Protein AF-A0A212F6B8-F1 (afdb_monomer_lite)

Foldseek 3Di:
DPPPPVPVVVVVVPPPPPPPCLDQDQCDLLLVQLLLCLQANQDAPFFDDPQFGASLRAGPVLCVQLVQQADPPDDSPDPVGVRRQCNDLVSVVSSLRSQCVRQQDDQCPPSHRDSLQSSLCSQQNRVGSVDDDDPSSVVSSVVSSVVVVVVVVVVPPPPPPVVNVVVVVVVVVPDPPDPPDPVNVVVVVVVVPPDDDDDDDDDDDDDPPPNYD

Secondary structure (DSSP, 8-state):
--SSGGGTTTTTT---------------HHHHHHHHHHHHTT-TT---BTTEETTTTEEHHHHHHTT----TT--TTSTTHHHHHHHSHHHHHHHHHHHHHHH---SSSSS---HHHHHHHHHH-GGGTTSPPPHHHHHHHHHHHHHHHHHHHHTTS-PPPHHHHHHHHHHHTT-TT----HHHHHHHHHTT--S---------S--GGGS--

Sequence (213 aa):
MASAVFKISAIFMLIGICVADIGLQPVTDACLGCICEAVSGCKQGLQCDGDSCGLFRITWAYWADAGKPTLPGYSPDSPDAYPKCTNDPHCAALAVQGYMRRFGQDCNNDGVINCYDYMAIHKKGGYGCGGELPFQYVNVFNQCVAAVALKQQQGKVEKPSEKAVTAISNSIDVVPGVGINSLVLASILWQSGSDGATSYLCSLSKDPRYFFP

pLDDT: mean 77.19, std 23.33, range [31.33, 98.5]

Radius of gyration: 27.28 Å; chains: 1; bounding box: 77×68×68 Å

Structure (mmCIF, N/CA/C/O backbone):
data_AF-A0A212F6B8-F1
#
_entry.id   AF-A0A212F6B8-F1
#
loop_
_atom_site.group_PDB
_atom_site.id
_atom_site.type_symbol
_atom_site.label_atom_id
_atom_site.label_alt_id
_atom_site.label_comp_id
_atom_site.label_asym_id
_atom_site.label_entity_id
_atom_site.label_seq_id
_atom_site.pdbx_PDB_ins_code
_atom_site.Cartn_x
_atom_site.Cartn_y
_atom_site.Cartn_z
_atom_site.occupancy
_atom_site.B_iso_or_equiv
_atom_site.auth_seq_id
_atom_site.auth_comp_id
_atom_site.auth_asym_id
_atom_site.auth_atom_id
_atom_site.pdbx_PDB_model_num
ATOM 1 N N . MET A 1 1 ? -3.274 -50.627 48.017 1.00 54.78 1 MET A N 1
ATOM 2 C CA . MET A 1 1 ? -3.028 -49.185 47.795 1.00 54.78 1 MET A CA 1
ATOM 3 C C . MET A 1 1 ? -2.823 -48.947 46.298 1.00 54.78 1 MET A C 1
ATOM 5 O O . MET A 1 1 ? -1.693 -48.876 45.852 1.00 54.78 1 MET A O 1
ATOM 9 N N . ALA A 1 2 ? -3.896 -48.953 45.496 1.00 53.56 2 ALA A N 1
ATOM 10 C CA . ALA A 1 2 ? -3.799 -48.877 44.025 1.00 53.56 2 ALA A CA 1
ATOM 11 C C . ALA A 1 2 ? -4.999 -48.159 43.367 1.00 53.56 2 ALA A C 1
ATOM 13 O O . ALA A 1 2 ? -5.272 -48.357 42.190 1.00 53.56 2 ALA A O 1
ATOM 14 N N . SER A 1 3 ? -5.734 -47.324 44.113 1.00 52.03 3 SER A N 1
ATOM 15 C CA . SER A 1 3 ? -6.946 -46.650 43.600 1.00 52.03 3 SER A CA 1
ATOM 16 C C . SER A 1 3 ? -6.843 -45.125 43.539 1.00 52.03 3 SER A C 1
ATOM 18 O O . SER A 1 3 ? -7.789 -44.474 43.108 1.00 52.03 3 SER A O 1
ATOM 20 N N . ALA A 1 4 ? -5.710 -44.540 43.938 1.00 51.81 4 ALA A N 1
ATOM 21 C CA . ALA A 1 4 ? -5.536 -43.084 43.959 1.00 51.81 4 ALA A CA 1
ATOM 22 C C . ALA A 1 4 ? -4.892 -42.514 42.680 1.00 51.81 4 ALA A C 1
ATOM 24 O O . ALA A 1 4 ? -5.019 -41.323 42.414 1.00 51.81 4 ALA A O 1
ATOM 25 N N . VAL A 1 5 ? -4.242 -43.348 41.859 1.00 51.00 5 VAL A N 1
ATOM 26 C CA . VAL A 1 5 ? -3.466 -42.878 40.692 1.00 51.00 5 VAL A CA 1
ATOM 27 C C . VAL A 1 5 ? -4.364 -42.564 39.484 1.00 51.00 5 VAL A C 1
ATOM 29 O O . VAL A 1 5 ? -4.038 -41.710 38.667 1.00 51.00 5 VAL A O 1
ATOM 32 N N . PHE A 1 6 ? -5.555 -43.168 39.408 1.00 46.28 6 PHE A N 1
ATOM 33 C CA . PHE A 1 6 ? -6.472 -42.994 38.274 1.00 46.28 6 PHE A CA 1
ATOM 34 C C . PHE A 1 6 ? -7.339 -41.725 38.322 1.00 46.28 6 PHE A C 1
ATOM 36 O O . PHE A 1 6 ? -7.969 -41.394 37.322 1.00 46.28 6 PHE A O 1
ATOM 43 N N . LYS A 1 7 ? -7.376 -40.978 39.436 1.00 49.94 7 LYS A N 1
ATOM 44 C CA . LYS A 1 7 ? -8.195 -39.749 39.523 1.00 49.94 7 LYS A CA 1
ATOM 45 C C . LYS A 1 7 ? -7.483 -38.481 39.050 1.00 49.94 7 LYS A C 1
ATOM 47 O O . LYS A 1 7 ? -8.150 -37.518 38.691 1.00 49.94 7 LYS A O 1
ATOM 52 N N . ILE A 1 8 ? -6.151 -38.486 38.997 1.00 50.94 8 ILE A N 1
ATOM 53 C CA . ILE A 1 8 ? -5.366 -37.320 38.556 1.00 50.94 8 ILE A CA 1
ATOM 54 C C . ILE A 1 8 ? -5.352 -37.220 37.016 1.00 50.94 8 ILE A C 1
ATOM 56 O O . ILE A 1 8 ? -5.290 -36.126 36.463 1.00 50.94 8 ILE A O 1
ATOM 60 N N . SER A 1 9 ? -5.532 -38.347 36.314 1.00 52.06 9 SER A N 1
ATOM 61 C CA . SER A 1 9 ? -5.544 -38.412 34.843 1.00 52.06 9 SER A CA 1
ATOM 62 C C . SER A 1 9 ? -6.765 -37.750 34.189 1.00 52.06 9 SER A C 1
ATOM 64 O O . SER A 1 9 ? -6.681 -37.366 33.028 1.00 52.06 9 SER A O 1
ATOM 66 N N . ALA A 1 10 ? -7.889 -37.607 34.899 1.00 51.09 10 ALA A N 1
ATOM 67 C CA . ALA A 1 10 ? -9.110 -37.016 34.337 1.00 51.09 10 ALA A CA 1
ATOM 68 C C . ALA A 1 10 ? -9.163 -35.485 34.492 1.00 51.09 10 ALA A C 1
ATOM 70 O O . ALA A 1 10 ? -9.857 -34.809 33.739 1.00 51.09 10 ALA A O 1
ATOM 71 N N . ILE A 1 11 ? -8.409 -34.925 35.443 1.00 53.38 11 ILE A N 1
ATOM 72 C CA . ILE A 1 11 ? -8.401 -33.482 35.731 1.00 53.38 11 ILE A CA 1
ATOM 73 C C . ILE A 1 11 ? -7.514 -32.725 34.729 1.00 53.38 11 ILE A C 1
ATOM 75 O O . ILE A 1 11 ? -7.822 -31.594 34.367 1.00 53.38 11 ILE A O 1
ATOM 79 N N . PHE A 1 12 ? -6.479 -33.375 34.187 1.00 52.06 12 PHE A N 1
ATOM 80 C CA . PHE A 1 12 ? -5.625 -32.800 33.139 1.00 52.06 12 PHE A CA 1
ATOM 81 C C . PHE A 1 12 ? -6.289 -32.721 31.748 1.00 52.06 12 PHE A C 1
ATOM 83 O O . PHE A 1 12 ? -5.767 -32.037 30.874 1.00 52.06 12 PHE A O 1
ATOM 90 N N . MET A 1 13 ? -7.444 -33.367 31.537 1.00 54.25 13 MET A N 1
ATOM 91 C CA . MET A 1 13 ? -8.201 -33.316 30.271 1.00 54.25 13 MET A CA 1
ATOM 92 C C . MET A 1 13 ? -9.265 -32.203 30.210 1.00 54.25 13 MET A C 1
ATOM 94 O O . MET A 1 13 ? -9.900 -32.041 29.173 1.00 54.25 13 MET A O 1
ATOM 98 N N . LEU A 1 14 ? -9.470 -31.430 31.284 1.00 51.75 14 LEU A N 1
ATOM 99 C CA . LEU A 1 14 ? -10.491 -30.369 31.346 1.00 51.75 14 LEU A CA 1
ATOM 100 C C . LEU A 1 14 ? -9.940 -28.948 31.180 1.00 51.75 14 LEU A C 1
ATOM 102 O O . LEU A 1 14 ? -10.690 -27.982 31.302 1.00 51.75 14 LEU A O 1
ATOM 106 N N . ILE A 1 15 ? -8.659 -28.795 30.846 1.00 59.66 15 ILE A N 1
ATOM 107 C CA . ILE A 1 15 ? -8.136 -27.512 30.370 1.00 59.66 15 ILE A CA 1
ATOM 108 C C . ILE A 1 15 ? -8.358 -27.484 28.857 1.00 59.66 15 ILE A C 1
ATOM 110 O O . ILE A 1 15 ? -7.449 -27.702 28.060 1.00 59.66 15 ILE A O 1
ATOM 114 N N . GLY A 1 16 ? -9.618 -27.281 28.467 1.00 59.50 16 GLY A N 1
ATOM 115 C CA . GLY A 1 16 ? -9.969 -26.868 27.117 1.00 59.50 16 GLY A CA 1
ATOM 116 C C . GLY A 1 16 ? -9.359 -25.495 26.881 1.00 59.50 16 GLY A C 1
ATOM 117 O O . GLY A 1 16 ? -9.928 -24.484 27.282 1.00 59.50 16 GLY A O 1
ATOM 118 N N . ILE A 1 17 ? -8.166 -25.474 26.294 1.00 60.25 17 ILE A N 1
ATOM 119 C CA . ILE A 1 17 ? -7.533 -24.250 25.821 1.00 60.25 17 ILE A CA 1
ATOM 120 C C . ILE A 1 17 ? -8.448 -23.712 24.721 1.00 60.25 17 ILE A C 1
ATOM 122 O O . ILE A 1 17 ? -8.522 -24.274 23.629 1.00 60.25 17 ILE A O 1
ATOM 126 N N . CYS A 1 18 ? -9.175 -22.638 25.019 1.00 53.03 18 CYS A N 1
ATOM 127 C CA . CYS A 1 18 ? -9.686 -21.743 23.999 1.00 53.03 18 CYS A CA 1
ATOM 128 C C . CYS A 1 18 ? -8.461 -21.144 23.309 1.00 53.03 18 CYS A C 1
ATOM 130 O O . CYS A 1 18 ? -7.884 -20.160 23.766 1.00 53.03 18 CYS A O 1
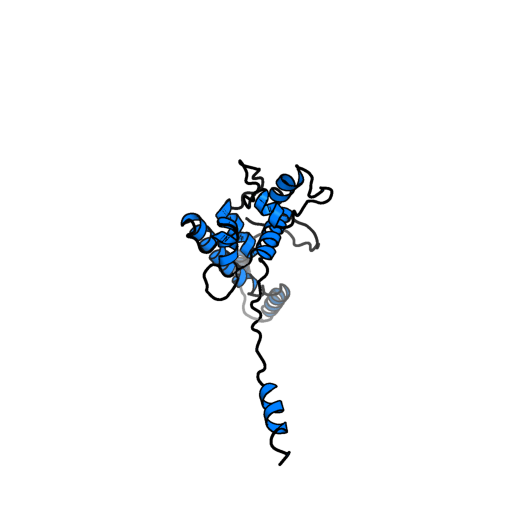ATOM 132 N N . VAL A 1 19 ? -8.012 -21.789 22.234 1.00 57.94 19 VAL A N 1
ATOM 133 C CA . VAL A 1 19 ? -7.128 -21.135 21.280 1.00 57.94 19 VAL A CA 1
ATOM 134 C C . VAL A 1 19 ? -7.976 -20.007 20.706 1.00 57.94 19 VAL A C 1
ATOM 136 O O . VAL A 1 19 ? -8.852 -20.245 19.881 1.00 57.94 19 VAL A O 1
ATOM 139 N N . ALA A 1 20 ? -7.807 -18.794 21.233 1.00 55.50 20 ALA A N 1
ATOM 140 C CA . ALA A 1 20 ? -8.212 -17.616 20.498 1.00 55.50 20 ALA A CA 1
ATOM 141 C C . ALA A 1 20 ? -7.386 -17.667 19.217 1.00 55.50 20 ALA A C 1
ATOM 143 O O . ALA A 1 20 ? -6.157 -17.594 19.277 1.00 55.50 20 ALA A O 1
ATOM 144 N N . ASP A 1 21 ? -8.044 -17.899 18.083 1.00 52.06 21 ASP A N 1
ATOM 145 C CA . ASP A 1 21 ? -7.439 -17.656 16.786 1.00 52.06 21 ASP A CA 1
ATOM 146 C C . ASP A 1 21 ? -6.870 -16.235 16.841 1.00 52.06 21 ASP A C 1
ATOM 148 O O . ASP A 1 21 ? -7.622 -15.257 16.844 1.00 52.06 21 ASP A O 1
ATOM 152 N N . ILE A 1 22 ? -5.542 -16.106 16.918 1.00 54.16 22 ILE A N 1
ATOM 153 C CA . ILE A 1 22 ? -4.852 -14.854 16.603 1.00 54.16 22 ILE A CA 1
ATOM 154 C C . ILE A 1 22 ? -4.969 -14.743 15.082 1.00 54.16 22 ILE A C 1
ATOM 156 O O . ILE A 1 22 ? -4.069 -15.095 14.321 1.00 54.16 22 ILE A O 1
ATOM 160 N N . GLY A 1 23 ? -6.186 -14.439 14.639 1.00 55.44 23 GLY A N 1
ATOM 161 C CA . GLY A 1 23 ? -6.603 -14.541 13.259 1.00 55.44 23 GLY A CA 1
ATOM 162 C C . GLY A 1 23 ? -6.053 -13.353 12.504 1.00 55.44 23 GLY A C 1
ATOM 163 O O . GLY A 1 23 ? -6.550 -12.240 12.659 1.00 55.44 23 GLY A O 1
ATOM 164 N N . LEU A 1 24 ? -5.045 -13.596 11.671 1.00 64.25 24 LEU A N 1
ATOM 165 C CA . LEU A 1 24 ? -4.645 -12.663 10.629 1.00 64.25 24 LEU A CA 1
ATOM 166 C C . LEU A 1 24 ? -5.890 -12.320 9.795 1.00 64.25 24 LEU A C 1
ATOM 168 O O . LEU A 1 24 ? -6.378 -13.156 9.030 1.00 64.25 24 LEU A O 1
ATOM 172 N N . GLN A 1 25 ? -6.439 -11.115 9.959 1.00 77.38 25 GLN A N 1
ATOM 173 C CA . GLN A 1 25 ? -7.622 -10.715 9.202 1.00 77.38 25 GLN A CA 1
ATOM 174 C C . GLN A 1 25 ? -7.224 -10.460 7.748 1.00 77.38 25 GLN A C 1
ATOM 176 O O . GLN A 1 25 ? -6.267 -9.728 7.510 1.00 77.38 25 GLN A O 1
ATOM 181 N N . PRO A 1 26 ? -7.915 -11.011 6.741 1.00 84.94 26 PRO A N 1
ATOM 182 C CA . PRO A 1 26 ? -7.564 -10.734 5.354 1.00 84.94 26 PRO A CA 1
ATOM 183 C C . PRO A 1 26 ? -7.626 -9.225 5.072 1.00 84.94 26 PRO A C 1
ATOM 185 O O . PRO A 1 26 ? -8.515 -8.525 5.560 1.00 84.94 26 PRO A O 1
ATOM 188 N N . VAL A 1 27 ? -6.688 -8.720 4.266 1.00 92.81 27 VAL A N 1
ATOM 189 C CA . VAL A 1 27 ? -6.694 -7.310 3.856 1.00 92.81 27 VAL A CA 1
ATOM 190 C C . VAL A 1 27 ? -7.933 -7.062 2.995 1.00 92.81 27 VAL A C 1
ATOM 192 O O . VAL A 1 27 ? -8.050 -7.604 1.896 1.00 92.81 27 VAL A O 1
ATOM 195 N N . THR A 1 28 ? -8.869 -6.265 3.502 1.00 94.50 28 THR A N 1
ATOM 196 C CA . THR A 1 28 ? -10.127 -5.963 2.808 1.00 94.50 28 THR A CA 1
ATOM 197 C C . THR A 1 28 ? -9.919 -4.939 1.691 1.00 94.50 28 THR A C 1
ATOM 199 O O . THR A 1 28 ? -8.984 -4.139 1.742 1.00 94.50 28 THR A O 1
ATOM 202 N N . ASP A 1 29 ? -10.832 -4.893 0.718 1.00 93.06 29 ASP A N 1
ATOM 203 C CA . ASP A 1 29 ? -10.811 -3.870 -0.342 1.00 93.06 29 ASP A CA 1
ATOM 204 C C . ASP A 1 29 ? -10.911 -2.451 0.231 1.00 93.06 29 ASP A C 1
ATOM 206 O O . ASP A 1 29 ? -10.248 -1.536 -0.243 1.00 93.06 29 ASP A O 1
ATOM 210 N N . ALA A 1 30 ? -11.679 -2.280 1.311 1.00 94.94 30 ALA A N 1
ATOM 211 C CA . ALA A 1 30 ? -11.742 -1.037 2.077 1.00 94.94 30 ALA A CA 1
ATOM 212 C C . ALA A 1 30 ? -10.379 -0.644 2.669 1.00 94.94 30 ALA A C 1
ATOM 214 O O . ALA A 1 30 ? -10.000 0.525 2.644 1.00 94.94 30 ALA A O 1
ATOM 215 N N . CYS A 1 31 ? -9.641 -1.621 3.197 1.00 97.31 31 CYS A N 1
ATOM 216 C CA . CYS A 1 31 ? -8.330 -1.390 3.782 1.00 97.31 31 CYS A CA 1
ATOM 217 C C . CYS A 1 31 ? -7.294 -1.020 2.721 1.00 97.31 31 CYS A C 1
ATOM 219 O O . CYS A 1 31 ? -6.598 -0.013 2.856 1.00 97.31 31 CYS A O 1
ATOM 221 N N . LEU A 1 32 ? -7.244 -1.799 1.634 1.00 97.25 32 LEU A N 1
ATOM 222 C CA . LEU A 1 32 ? -6.456 -1.460 0.452 1.00 97.25 32 LEU A CA 1
ATOM 223 C C . LEU A 1 32 ? -6.803 -0.035 0.006 1.00 97.25 32 LEU A C 1
ATOM 225 O O . LEU A 1 32 ? -5.886 0.755 -0.215 1.00 97.25 32 LEU A O 1
ATOM 229 N N . GLY A 1 33 ? -8.111 0.275 -0.021 1.00 96.44 33 GLY A N 1
ATOM 230 C CA . GLY A 1 33 ? -8.758 1.590 -0.141 1.00 96.44 33 GLY A CA 1
ATOM 231 C C . GLY A 1 33 ? -7.928 2.722 0.443 1.00 96.44 33 GLY A C 1
ATOM 232 O O . GLY A 1 33 ? -7.348 3.581 -0.223 1.00 96.44 33 GLY A O 1
ATOM 233 N N . CYS A 1 34 ? -7.847 2.672 1.758 1.00 98.25 34 CYS A N 1
ATOM 234 C CA . CYS A 1 34 ? -7.248 3.735 2.533 1.00 98.25 34 CYS A CA 1
ATOM 235 C C . CYS A 1 34 ? -5.722 3.731 2.492 1.00 98.25 34 CYS A C 1
ATOM 237 O O . CYS A 1 34 ? -5.119 4.801 2.576 1.00 98.25 34 CYS A O 1
ATOM 239 N N . ILE A 1 35 ? -5.085 2.570 2.295 1.00 98.19 35 ILE A N 1
ATOM 240 C CA . ILE A 1 35 ? -3.636 2.508 2.069 1.00 98.19 35 ILE A CA 1
ATOM 241 C C . ILE A 1 35 ? -3.278 3.257 0.779 1.00 98.19 35 ILE A C 1
ATOM 243 O O . ILE A 1 35 ? -2.369 4.082 0.795 1.00 98.19 35 ILE A O 1
ATOM 247 N N . CYS A 1 36 ? -4.000 3.024 -0.319 1.00 97.62 36 CYS A N 1
ATOM 248 C CA . CYS A 1 36 ? -3.727 3.697 -1.590 1.00 97.62 36 CYS A CA 1
ATOM 249 C C . CYS A 1 36 ? -3.889 5.218 -1.493 1.00 97.62 36 CYS A C 1
ATOM 251 O O . CYS A 1 36 ? -3.021 5.970 -1.945 1.00 97.62 36 CYS A O 1
ATOM 253 N N . GLU A 1 37 ? -4.978 5.673 -0.863 1.00 97.50 37 GLU A N 1
ATOM 254 C CA . GLU A 1 37 ? -5.237 7.099 -0.647 1.00 97.50 37 GLU A CA 1
ATOM 255 C C . GLU A 1 37 ? -4.106 7.761 0.138 1.00 97.50 37 GLU A C 1
ATOM 257 O O . GLU A 1 37 ? -3.562 8.784 -0.274 1.00 97.50 37 GLU A O 1
ATOM 262 N N . ALA A 1 38 ? -3.678 7.136 1.234 1.00 97.75 38 ALA A N 1
ATOM 263 C CA . ALA A 1 38 ? -2.607 7.663 2.066 1.00 97.75 38 ALA A CA 1
ATOM 264 C C . ALA A 1 38 ? -1.238 7.671 1.361 1.00 97.75 38 ALA A C 1
ATOM 266 O O . ALA A 1 38 ? -0.387 8.509 1.666 1.00 97.75 38 ALA A O 1
ATOM 267 N N . VAL A 1 39 ? -0.999 6.741 0.432 1.00 96.12 39 VAL A N 1
ATOM 268 C CA . VAL A 1 39 ? 0.280 6.602 -0.277 1.00 96.12 39 VAL A CA 1
ATOM 269 C C . VAL A 1 39 ? 0.393 7.542 -1.480 1.00 96.12 39 VAL A C 1
ATOM 271 O O . VAL A 1 39 ? 1.447 8.152 -1.669 1.00 96.12 39 VAL A O 1
ATOM 274 N N . SER A 1 40 ? -0.652 7.646 -2.303 1.00 94.94 40 SER A N 1
ATOM 275 C CA . SER A 1 40 ? -0.594 8.350 -3.593 1.00 94.94 40 SER A CA 1
ATOM 276 C C . SER A 1 40 ? -1.834 9.189 -3.931 1.00 94.94 40 SER A C 1
ATOM 278 O O . SER A 1 40 ? -1.878 9.805 -5.001 1.00 94.94 40 SER A O 1
ATOM 280 N N . GLY A 1 41 ? -2.834 9.234 -3.043 1.00 95.06 41 GLY A N 1
ATOM 281 C CA . GLY A 1 41 ? -4.170 9.765 -3.350 1.00 95.06 41 GLY A CA 1
ATOM 282 C C . GLY A 1 41 ? -4.909 8.917 -4.386 1.00 95.06 41 GLY A C 1
ATOM 283 O O . GLY A 1 41 ? -5.605 9.462 -5.234 1.00 95.06 41 GLY A O 1
ATOM 284 N N . CYS A 1 42 ? -4.579 7.625 -4.420 1.00 93.56 42 CYS A N 1
ATOM 285 C CA . CYS A 1 42 ? -5.046 6.608 -5.352 1.00 93.56 42 CYS A CA 1
ATOM 286 C C . CYS A 1 42 ? -5.166 6.959 -6.838 1.00 93.56 42 CYS A C 1
ATOM 288 O O . CYS A 1 42 ? -5.962 6.389 -7.584 1.00 93.56 42 CYS A O 1
ATOM 290 N N . LYS A 1 43 ? -4.290 7.841 -7.320 1.00 88.88 43 LYS A N 1
ATOM 291 C CA . LYS A 1 43 ? -4.294 8.258 -8.722 1.00 88.88 43 LYS A CA 1
ATOM 292 C C . LYS A 1 43 ? -3.903 7.096 -9.630 1.00 88.88 43 LYS A C 1
ATOM 294 O O . LYS A 1 43 ? -2.769 6.613 -9.606 1.00 88.88 43 LYS A O 1
ATOM 299 N N . GLN A 1 44 ? -4.835 6.674 -10.477 1.00 86.56 44 GLN A N 1
ATOM 300 C CA . GLN A 1 44 ? -4.564 5.679 -11.508 1.00 86.56 44 GLN A CA 1
ATOM 301 C C . GLN A 1 44 ? -3.577 6.218 -12.556 1.00 86.56 44 GLN A C 1
ATOM 303 O O . GLN A 1 44 ? -3.472 7.422 -12.793 1.00 86.56 44 GLN A O 1
ATOM 308 N N . GLY A 1 45 ? -2.836 5.312 -13.196 1.00 85.69 45 GLY A N 1
ATOM 309 C CA . GLY A 1 45 ? -1.871 5.656 -14.245 1.00 85.69 45 GLY A CA 1
ATOM 310 C C . GLY A 1 45 ? -0.512 6.155 -13.743 1.00 85.69 45 GLY A C 1
ATOM 311 O O . GLY A 1 45 ? 0.370 6.404 -14.570 1.00 85.69 45 GLY A O 1
ATOM 312 N N . LEU A 1 46 ? -0.309 6.250 -12.422 1.00 88.19 46 LEU A N 1
ATOM 313 C CA . LEU A 1 46 ? 1.010 6.483 -11.838 1.00 88.19 46 LEU A CA 1
ATOM 314 C C . LEU A 1 46 ? 1.986 5.394 -12.288 1.00 88.19 46 LEU A C 1
ATOM 316 O O . LEU A 1 46 ? 1.719 4.204 -12.144 1.00 88.19 46 LEU A O 1
ATOM 320 N N . GLN A 1 47 ? 3.107 5.834 -12.850 1.00 92.81 47 GLN A N 1
ATOM 321 C CA . GLN A 1 47 ? 4.199 4.969 -13.280 1.00 92.81 47 GLN A CA 1
ATOM 322 C C . GLN A 1 47 ? 5.244 4.837 -12.165 1.00 92.81 47 GLN A C 1
ATOM 324 O O . GLN A 1 47 ? 5.072 5.342 -11.053 1.00 92.81 47 GLN A O 1
ATOM 329 N N . CYS A 1 48 ? 6.344 4.160 -12.478 1.00 94.00 48 CYS A N 1
ATOM 330 C CA . CYS A 1 48 ? 7.509 4.102 -11.611 1.00 94.00 48 CYS A CA 1
ATOM 331 C C . CYS A 1 48 ? 8.178 5.470 -11.466 1.00 94.00 48 CYS A C 1
ATOM 333 O O . CYS A 1 48 ? 8.403 6.175 -12.448 1.00 94.00 48 CYS A O 1
ATOM 335 N N . ASP A 1 49 ? 8.514 5.806 -10.229 1.00 93.88 49 ASP A N 1
ATOM 336 C CA . ASP A 1 49 ? 9.225 7.011 -9.831 1.00 93.88 49 ASP A CA 1
ATOM 337 C C . ASP A 1 49 ? 10.363 6.589 -8.895 1.00 93.88 49 ASP A C 1
ATOM 339 O O . ASP A 1 49 ? 10.139 6.185 -7.748 1.00 93.88 49 ASP A O 1
ATOM 343 N N . GLY A 1 50 ? 11.583 6.584 -9.437 1.00 92.38 50 GLY A N 1
ATOM 344 C CA . GLY A 1 50 ? 12.729 5.930 -8.810 1.00 92.38 50 GLY A CA 1
ATOM 345 C C . GLY A 1 50 ? 12.480 4.431 -8.620 1.00 92.38 50 GLY A C 1
ATOM 346 O O . GLY A 1 50 ? 12.100 3.731 -9.557 1.00 92.38 50 GLY A O 1
ATOM 347 N N . ASP A 1 51 ? 12.664 3.950 -7.391 1.00 93.50 51 ASP A N 1
ATOM 348 C CA . ASP A 1 51 ? 12.560 2.525 -7.054 1.00 93.50 51 ASP A CA 1
ATOM 349 C C . ASP A 1 51 ? 11.135 2.062 -6.717 1.00 93.50 51 ASP A C 1
ATOM 351 O O . ASP A 1 51 ? 10.930 0.884 -6.425 1.00 93.50 51 ASP A O 1
ATOM 355 N N . SER A 1 52 ? 10.150 2.967 -6.716 1.00 96.00 52 SER A N 1
ATOM 356 C CA . SER A 1 52 ? 8.762 2.686 -6.321 1.00 96.00 52 SER A CA 1
ATOM 357 C C . SER A 1 52 ? 7.799 2.858 -7.493 1.00 96.00 52 SER A C 1
ATOM 359 O O . SER A 1 52 ? 7.866 3.854 -8.210 1.00 96.00 52 SER A O 1
ATOM 361 N N . CYS A 1 53 ? 6.861 1.929 -7.661 1.00 96.25 53 CYS A N 1
ATOM 362 C CA . CYS A 1 53 ? 5.939 1.894 -8.794 1.00 96.25 53 CYS A CA 1
ATOM 363 C C . CYS A 1 53 ? 4.464 1.869 -8.380 1.00 96.25 53 CYS A C 1
ATOM 365 O O . CYS A 1 53 ? 4.091 1.324 -7.335 1.00 96.25 53 CYS A O 1
ATOM 367 N N . GLY A 1 54 ? 3.631 2.443 -9.248 1.00 95.69 54 GLY A N 1
ATOM 368 C CA . GLY A 1 54 ? 2.180 2.365 -9.177 1.00 95.69 54 GLY A CA 1
ATOM 369 C C . GLY A 1 54 ? 1.526 3.134 -8.033 1.00 95.69 54 GLY A C 1
ATOM 370 O O . GLY A 1 54 ? 2.158 3.858 -7.258 1.00 95.69 54 GLY A O 1
ATOM 371 N N . LEU A 1 55 ? 0.214 2.935 -7.920 1.00 96.12 55 LEU A N 1
ATOM 372 C CA . LEU A 1 55 ? -0.657 3.603 -6.946 1.00 96.12 55 LEU A CA 1
ATOM 373 C C . LEU A 1 55 ? -0.354 3.233 -5.485 1.00 96.12 55 LEU A C 1
ATOM 375 O O . LEU A 1 55 ? -0.580 4.037 -4.584 1.00 96.12 55 LEU A O 1
ATOM 379 N N . PHE A 1 56 ? 0.236 2.061 -5.246 1.00 97.38 56 PHE A N 1
ATOM 380 C CA . PHE A 1 56 ? 0.697 1.645 -3.919 1.00 97.38 56 PHE A CA 1
ATOM 381 C C . PHE A 1 56 ? 2.178 1.971 -3.665 1.00 97.38 56 PHE A C 1
ATOM 383 O O . PHE A 1 56 ? 2.696 1.590 -2.625 1.00 97.38 56 PHE A O 1
ATOM 390 N N . ARG A 1 57 ? 2.886 2.652 -4.585 1.00 97.12 57 ARG A N 1
ATOM 391 C CA . ARG A 1 57 ? 4.323 2.994 -4.453 1.00 97.12 57 ARG A CA 1
ATOM 392 C C . ARG A 1 57 ? 5.159 1.800 -3.955 1.00 97.12 57 ARG A C 1
ATOM 394 O O . ARG A 1 57 ? 5.963 1.919 -3.035 1.00 97.12 57 ARG A O 1
ATOM 401 N N . ILE A 1 58 ? 4.936 0.639 -4.564 1.00 98.06 58 ILE A N 1
ATOM 402 C CA . ILE A 1 58 ? 5.570 -0.633 -4.199 1.00 98.06 58 ILE A CA 1
ATOM 403 C C . ILE A 1 58 ? 6.988 -0.644 -4.755 1.00 98.06 58 ILE A C 1
ATOM 405 O O . ILE A 1 58 ? 7.159 -0.265 -5.906 1.00 98.06 58 ILE A O 1
ATOM 409 N N . THR A 1 59 ? 7.977 -1.097 -3.980 1.00 97.94 59 THR A N 1
ATOM 410 C CA . THR A 1 59 ? 9.353 -1.313 -4.459 1.00 97.94 59 THR A CA 1
ATOM 411 C C . THR A 1 59 ? 9.557 -2.727 -4.999 1.00 97.94 59 THR A C 1
ATOM 413 O O . THR A 1 59 ? 8.780 -3.638 -4.701 1.00 97.94 59 THR A O 1
ATOM 416 N N . TRP A 1 60 ? 10.645 -2.956 -5.742 1.00 97.56 60 TRP A N 1
ATOM 417 C CA . TRP A 1 60 ? 10.960 -4.295 -6.256 1.00 97.56 60 TRP A CA 1
ATOM 418 C C . TRP A 1 60 ? 11.088 -5.332 -5.132 1.00 97.56 60 TRP A C 1
ATOM 420 O O . TRP A 1 60 ? 10.529 -6.421 -5.235 1.00 97.56 60 TRP A O 1
ATOM 430 N N . ALA A 1 61 ? 11.767 -4.982 -4.033 1.00 97.62 61 ALA A N 1
ATOM 431 C CA . ALA A 1 61 ? 11.938 -5.873 -2.883 1.00 97.62 61 ALA A CA 1
ATOM 432 C C . ALA A 1 61 ? 10.598 -6.203 -2.211 1.00 97.62 61 ALA A C 1
ATOM 434 O O . ALA A 1 61 ? 10.336 -7.362 -1.902 1.00 97.62 61 ALA A O 1
ATOM 435 N N . TYR A 1 62 ? 9.718 -5.206 -2.064 1.00 98.44 62 TYR A N 1
ATOM 436 C CA . TYR A 1 62 ? 8.367 -5.414 -1.547 1.00 98.44 62 TYR A CA 1
ATOM 437 C C . TYR A 1 62 ? 7.588 -6.404 -2.423 1.00 98.44 62 TYR A C 1
ATOM 439 O O . TYR A 1 62 ? 7.024 -7.377 -1.926 1.00 98.44 62 TYR A O 1
ATOM 447 N N . TRP A 1 63 ? 7.583 -6.194 -3.740 1.00 98.50 63 TRP A N 1
ATOM 448 C CA . TRP A 1 63 ? 6.916 -7.087 -4.690 1.00 98.50 63 TRP A CA 1
ATOM 449 C C . TRP A 1 63 ? 7.513 -8.503 -4.693 1.00 98.50 63 TRP A C 1
ATOM 451 O O . TRP A 1 63 ? 6.777 -9.492 -4.751 1.00 98.50 63 TRP A O 1
ATOM 461 N N . ALA A 1 64 ? 8.838 -8.614 -4.582 1.00 98.25 64 ALA A N 1
ATOM 462 C CA . ALA A 1 64 ? 9.521 -9.896 -4.490 1.00 98.25 64 ALA A CA 1
ATOM 463 C C . ALA A 1 64 ? 9.120 -10.654 -3.222 1.00 98.25 64 ALA A C 1
ATOM 465 O O . ALA A 1 64 ? 8.776 -11.836 -3.288 1.00 98.25 64 ALA A O 1
ATOM 466 N N . ASP A 1 65 ? 9.083 -9.964 -2.084 1.00 98.19 65 ASP A N 1
ATOM 467 C CA . ASP A 1 65 ? 8.693 -10.572 -0.821 1.00 98.19 65 ASP A CA 1
ATOM 468 C C . ASP A 1 65 ? 7.210 -10.943 -0.753 1.00 98.19 65 ASP A C 1
ATOM 470 O O . ASP A 1 65 ? 6.858 -11.891 -0.048 1.00 98.19 65 ASP A O 1
ATOM 474 N N . ALA A 1 66 ? 6.367 -10.252 -1.521 1.00 97.94 66 ALA A N 1
ATOM 475 C CA . ALA A 1 66 ? 4.956 -10.572 -1.702 1.00 97.94 66 ALA A CA 1
ATOM 476 C C . ALA A 1 66 ? 4.698 -11.853 -2.517 1.00 97.94 66 ALA A C 1
ATOM 478 O O . ALA A 1 66 ? 3.542 -12.233 -2.715 1.00 97.94 66 ALA A O 1
ATOM 479 N N . GLY A 1 67 ? 5.749 -12.517 -3.008 1.00 97.69 67 GLY A N 1
ATOM 480 C CA . GLY A 1 67 ? 5.647 -13.726 -3.825 1.00 97.69 67 GLY A CA 1
ATOM 481 C C . GLY A 1 67 ? 5.638 -13.461 -5.329 1.00 97.69 67 GLY A C 1
ATOM 482 O O . GLY A 1 67 ? 5.229 -14.339 -6.084 1.00 97.69 67 GLY A O 1
ATOM 483 N N . LYS A 1 68 ? 6.087 -12.274 -5.765 1.00 97.69 68 LYS A N 1
ATOM 484 C CA . LYS A 1 68 ? 6.216 -11.886 -7.179 1.00 97.69 68 LYS A CA 1
ATOM 485 C C . LYS A 1 68 ? 4.937 -12.124 -8.011 1.00 97.69 68 LYS A C 1
ATOM 487 O O . LYS A 1 68 ? 5.001 -12.807 -9.038 1.00 97.69 68 LYS A O 1
ATOM 492 N N . PRO A 1 69 ? 3.762 -11.604 -7.603 1.00 98.00 69 PRO A N 1
ATOM 493 C CA . PRO A 1 69 ? 2.560 -11.724 -8.425 1.00 98.00 69 PRO A CA 1
ATOM 494 C C . PRO A 1 69 ? 2.783 -11.080 -9.797 1.00 98.00 69 PRO A C 1
ATOM 496 O O . PRO A 1 69 ? 3.500 -10.089 -9.926 1.00 98.00 69 PRO A O 1
ATOM 499 N N . THR A 1 70 ? 2.183 -11.645 -10.837 1.00 98.19 70 THR A N 1
ATOM 500 C CA . THR A 1 70 ? 2.364 -11.184 -12.217 1.00 98.19 70 THR A CA 1
ATOM 501 C C . THR A 1 70 ? 1.039 -11.110 -12.952 1.00 98.19 70 THR A C 1
ATOM 503 O O . THR A 1 70 ? 0.053 -11.743 -12.573 1.00 98.19 70 THR A O 1
ATOM 506 N N . LEU A 1 71 ? 1.025 -10.326 -14.029 1.00 97.12 71 LEU A N 1
ATOM 507 C CA . LEU A 1 71 ? -0.063 -10.362 -14.994 1.00 97.12 71 LEU A CA 1
ATOM 508 C C . LEU A 1 71 ? 0.008 -11.650 -15.833 1.00 97.12 71 LEU A C 1
ATOM 510 O O . LEU A 1 71 ? 1.104 -12.174 -16.058 1.00 97.12 71 LEU A O 1
ATOM 514 N N . PRO A 1 72 ? -1.130 -12.143 -16.357 1.00 95.50 72 PRO A N 1
ATOM 515 C CA . PRO A 1 72 ? -1.143 -13.299 -17.245 1.00 95.50 72 PRO A CA 1
ATOM 516 C C . PRO A 1 72 ? -0.157 -13.141 -18.412 1.00 95.50 72 PRO A C 1
ATOM 518 O O . PRO A 1 72 ? -0.145 -12.114 -19.09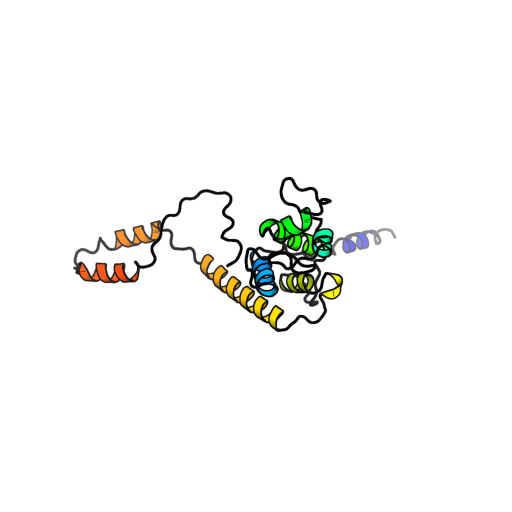0 1.00 95.50 72 PRO A O 1
ATOM 521 N N . GLY A 1 73 ? 0.665 -14.166 -18.646 1.00 93.50 73 GLY A N 1
ATOM 522 C CA . GLY A 1 73 ? 1.661 -14.182 -19.723 1.00 93.50 73 GLY A CA 1
ATOM 523 C C . GLY A 1 73 ? 3.029 -13.587 -19.366 1.00 93.50 73 GLY A C 1
ATOM 524 O O . GLY A 1 73 ? 3.936 -13.666 -20.189 1.00 93.50 73 GLY A O 1
ATOM 525 N N . TYR A 1 74 ? 3.214 -13.049 -18.157 1.00 94.00 74 TYR A N 1
ATOM 526 C CA . TYR A 1 74 ? 4.520 -12.595 -17.671 1.00 94.00 74 TYR A CA 1
ATOM 527 C C . TYR A 1 74 ? 5.145 -13.629 -16.727 1.00 94.00 74 TYR A C 1
ATOM 529 O O . TYR A 1 74 ? 4.483 -14.157 -15.839 1.00 94.00 74 TYR A O 1
ATOM 537 N N . SER A 1 75 ? 6.440 -13.903 -16.903 1.00 96.25 75 SER A N 1
ATOM 538 C CA . SER A 1 75 ? 7.217 -14.700 -15.944 1.00 96.25 75 SER A CA 1
ATOM 539 C C . SER A 1 75 ? 7.610 -13.843 -14.732 1.00 96.25 75 SER A C 1
ATOM 541 O O . SER A 1 75 ? 8.055 -12.716 -14.954 1.00 96.25 75 SER A O 1
ATOM 543 N N . PRO A 1 76 ? 7.551 -14.352 -13.484 1.00 95.19 76 PRO A N 1
ATOM 544 C CA . PRO A 1 76 ? 8.053 -13.658 -12.289 1.00 95.19 76 PRO A CA 1
ATOM 545 C C . PRO A 1 76 ? 9.534 -13.255 -12.340 1.00 95.19 76 PRO A C 1
ATOM 547 O O . PRO A 1 76 ? 9.968 -12.415 -11.557 1.00 95.19 76 PRO A O 1
ATOM 550 N N . ASP A 1 77 ? 10.321 -13.848 -13.236 1.00 95.12 77 ASP A N 1
ATOM 551 C CA . ASP A 1 77 ? 11.742 -13.521 -13.401 1.00 95.12 77 ASP A CA 1
ATOM 552 C C . ASP A 1 77 ? 11.999 -12.542 -14.557 1.00 95.12 77 ASP A C 1
ATOM 554 O O . ASP A 1 77 ? 13.138 -12.148 -14.802 1.00 95.12 77 ASP A O 1
ATOM 558 N N . SER A 1 78 ? 10.946 -12.118 -15.266 1.00 95.75 78 SER A N 1
ATOM 559 C CA . SER A 1 78 ? 11.056 -11.070 -16.280 1.00 95.75 78 SER A CA 1
ATOM 560 C C . SER A 1 78 ? 11.323 -9.709 -15.623 1.00 95.75 78 SER A C 1
ATOM 562 O O . SER A 1 78 ? 10.643 -9.366 -14.650 1.00 95.75 78 SER A O 1
ATOM 564 N N . PRO A 1 79 ? 12.231 -8.880 -16.174 1.00 93.38 79 PRO A N 1
ATOM 565 C CA . PRO A 1 79 ? 12.443 -7.517 -15.684 1.00 93.38 79 PRO A CA 1
ATOM 566 C C . PRO A 1 79 ? 11.174 -6.653 -15.775 1.00 93.38 79 PRO A C 1
ATOM 568 O O . PRO A 1 79 ? 10.987 -5.752 -14.960 1.00 93.38 79 PRO A O 1
ATOM 571 N N . ASP A 1 80 ? 10.267 -6.966 -16.705 1.00 95.38 80 ASP A N 1
ATOM 572 C CA . ASP A 1 80 ? 9.006 -6.239 -16.881 1.00 95.38 80 ASP A CA 1
ATOM 573 C C . ASP A 1 80 ? 7.910 -6.674 -15.901 1.00 95.38 80 ASP A C 1
ATOM 575 O O . ASP A 1 80 ? 6.911 -5.973 -15.746 1.00 95.38 80 ASP A O 1
ATOM 579 N N . ALA A 1 81 ? 8.063 -7.813 -15.221 1.00 97.31 81 ALA A N 1
ATOM 580 C CA . ALA A 1 81 ? 7.017 -8.375 -14.368 1.00 97.31 81 ALA A CA 1
ATOM 581 C C . ALA A 1 81 ? 6.650 -7.452 -13.199 1.00 97.31 81 ALA A C 1
ATOM 583 O O . ALA A 1 81 ? 5.471 -7.185 -12.958 1.00 97.31 81 ALA A O 1
ATOM 584 N N . TYR A 1 82 ? 7.669 -6.921 -12.524 1.00 97.62 82 TYR A N 1
ATOM 585 C CA . TYR A 1 82 ? 7.522 -5.981 -11.419 1.00 97.62 82 TYR A CA 1
ATOM 586 C C . TYR A 1 82 ? 6.794 -4.683 -11.824 1.00 97.62 82 TYR A C 1
ATOM 588 O O . TYR A 1 82 ? 5.728 -4.413 -11.258 1.00 97.62 82 TYR A O 1
ATOM 596 N N . PRO A 1 83 ? 7.286 -3.880 -12.793 1.00 96.50 83 PRO A N 1
ATOM 597 C CA . PRO A 1 83 ? 6.637 -2.618 -13.141 1.00 96.50 83 PRO A CA 1
ATOM 598 C C . PRO A 1 83 ? 5.256 -2.836 -13.772 1.00 96.50 83 PRO A C 1
ATOM 600 O O . PRO A 1 83 ? 4.340 -2.057 -13.526 1.00 96.50 83 PRO A O 1
ATOM 603 N N . LYS A 1 84 ? 5.054 -3.912 -14.547 1.00 96.88 84 LYS A N 1
ATOM 604 C CA . LYS A 1 84 ? 3.739 -4.218 -15.133 1.00 96.88 84 LYS A CA 1
ATOM 605 C C . LYS A 1 84 ? 2.712 -4.590 -14.072 1.00 96.88 84 LYS A C 1
ATOM 607 O O . LYS A 1 84 ? 1.587 -4.111 -14.143 1.00 96.88 84 LYS A O 1
ATOM 612 N N . CYS A 1 85 ? 3.090 -5.416 -13.098 1.00 97.62 85 CYS A N 1
ATOM 613 C CA . CYS A 1 85 ? 2.187 -5.799 -12.020 1.00 97.62 85 CYS A CA 1
ATOM 614 C C . CYS A 1 85 ? 1.859 -4.618 -11.101 1.00 97.62 85 CYS A C 1
ATOM 616 O O . CYS A 1 85 ? 0.700 -4.379 -10.792 1.00 97.62 85 CYS A O 1
ATOM 618 N N . THR A 1 86 ? 2.863 -3.853 -10.675 1.00 97.00 86 THR A N 1
ATOM 619 C CA . THR A 1 86 ? 2.659 -2.761 -9.708 1.00 97.00 86 THR A CA 1
ATOM 620 C C . THR A 1 86 ? 1.907 -1.564 -10.287 1.00 97.00 86 THR A C 1
ATOM 622 O O . THR A 1 86 ? 1.232 -0.862 -9.537 1.00 97.00 86 THR A O 1
ATOM 625 N N . ASN A 1 87 ? 1.955 -1.356 -11.607 1.00 96.12 87 ASN A N 1
ATOM 626 C CA . ASN A 1 87 ? 1.149 -0.341 -12.290 1.00 96.12 87 ASN A CA 1
ATOM 627 C C . ASN A 1 87 ? -0.282 -0.812 -12.625 1.00 96.12 87 ASN A C 1
ATOM 629 O O . ASN A 1 87 ? -1.120 0.020 -12.971 1.00 96.12 87 ASN A O 1
ATOM 633 N N . ASP A 1 88 ? -0.582 -2.111 -12.526 1.00 96.44 88 ASP A N 1
ATOM 634 C CA . ASP A 1 88 ? -1.944 -2.640 -12.645 1.00 96.44 88 ASP A CA 1
ATOM 635 C C . ASP A 1 88 ? -2.625 -2.660 -11.263 1.00 96.44 88 ASP A C 1
ATOM 637 O O . ASP A 1 88 ? -2.112 -3.310 -10.351 1.00 96.44 88 ASP A O 1
ATOM 641 N N . PRO A 1 89 ? -3.783 -2.000 -11.067 1.00 95.12 89 PRO A N 1
ATOM 642 C CA . PRO A 1 89 ? -4.405 -1.898 -9.745 1.00 95.12 89 PRO A CA 1
ATOM 643 C C . PRO A 1 89 ? -4.689 -3.245 -9.075 1.00 95.12 89 PRO A C 1
ATOM 645 O O . PRO A 1 89 ? -4.526 -3.382 -7.861 1.00 95.12 89 PRO A O 1
ATOM 648 N N . HIS A 1 90 ? -5.086 -4.252 -9.857 1.00 96.00 90 HIS A N 1
ATOM 649 C CA . HIS A 1 90 ? -5.435 -5.561 -9.324 1.00 96.00 90 HIS A CA 1
ATOM 650 C C . HIS A 1 90 ? -4.185 -6.356 -8.934 1.00 96.00 90 HIS A C 1
ATOM 652 O O . HIS A 1 90 ? -4.103 -6.883 -7.825 1.00 96.00 90 HIS A O 1
ATOM 658 N N . CYS A 1 91 ? -3.178 -6.400 -9.803 1.00 97.62 91 CYS A N 1
ATOM 659 C CA . CYS A 1 91 ? -1.925 -7.088 -9.510 1.00 97.62 91 CYS A CA 1
ATOM 660 C C . CYS A 1 91 ? -1.144 -6.397 -8.380 1.00 97.62 91 CYS A C 1
ATOM 662 O O . CYS A 1 91 ? -0.588 -7.066 -7.506 1.00 97.62 91 CYS A O 1
ATOM 664 N N . ALA A 1 92 ? -1.180 -5.066 -8.315 1.00 97.81 92 ALA A N 1
ATOM 665 C CA . ALA A 1 92 ? -0.598 -4.307 -7.217 1.00 97.81 92 ALA A CA 1
ATOM 666 C C . ALA A 1 92 ? -1.290 -4.617 -5.878 1.00 97.81 92 ALA A C 1
ATOM 668 O O . ALA A 1 92 ? -0.615 -4.812 -4.868 1.00 97.81 92 ALA A O 1
ATOM 669 N N . ALA A 1 93 ? -2.619 -4.756 -5.863 1.00 97.44 93 ALA A N 1
ATOM 670 C CA . ALA A 1 93 ? -3.353 -5.192 -4.677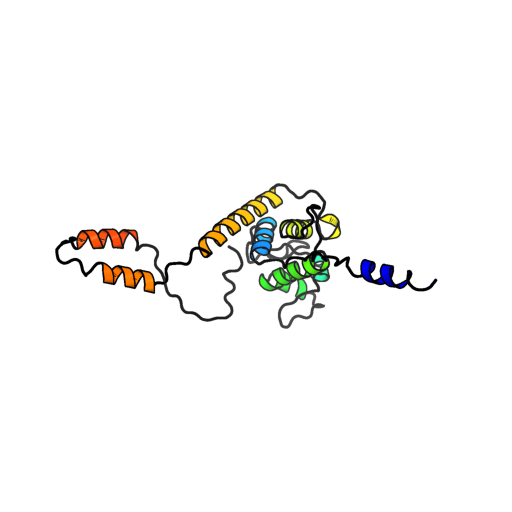 1.00 97.44 93 ALA A CA 1
ATOM 671 C C . ALA A 1 93 ? -2.972 -6.615 -4.240 1.00 97.44 93 ALA A C 1
ATOM 673 O O . ALA A 1 93 ? -2.786 -6.858 -3.046 1.00 97.44 93 ALA A O 1
ATOM 674 N N . LEU A 1 94 ? -2.775 -7.538 -5.190 1.00 97.69 94 LEU A N 1
ATOM 675 C CA . LEU A 1 94 ? -2.261 -8.882 -4.898 1.00 97.69 94 LEU A CA 1
ATOM 676 C C . LEU A 1 94 ? -0.860 -8.832 -4.278 1.00 97.69 94 LEU A C 1
ATOM 678 O O . LEU A 1 94 ? -0.573 -9.611 -3.371 1.00 97.69 94 LEU A O 1
ATOM 682 N N . ALA A 1 95 ? -0.004 -7.903 -4.713 1.00 98.25 95 ALA A N 1
ATOM 683 C CA . ALA A 1 95 ? 1.303 -7.690 -4.097 1.00 98.25 95 ALA A CA 1
ATOM 684 C C . ALA A 1 95 ? 1.175 -7.178 -2.654 1.00 98.25 95 ALA A C 1
ATOM 686 O O . ALA A 1 95 ? 1.827 -7.713 -1.761 1.00 98.25 95 ALA A O 1
ATOM 687 N N . VAL A 1 96 ? 0.294 -6.213 -2.377 1.00 98.38 96 VAL A N 1
ATOM 688 C CA . VAL A 1 96 ? 0.044 -5.763 -0.994 1.00 98.38 96 VAL A CA 1
ATOM 689 C C . VAL A 1 96 ? -0.477 -6.915 -0.132 1.00 98.38 96 VAL A C 1
ATOM 691 O O . VAL A 1 96 ? 0.069 -7.182 0.935 1.00 98.38 96 VAL A O 1
ATOM 694 N N . GLN A 1 97 ? -1.476 -7.659 -0.607 1.00 97.81 97 GLN A N 1
ATOM 695 C CA . GLN A 1 97 ? -2.029 -8.812 0.110 1.00 97.81 97 GLN A CA 1
ATOM 696 C C . GLN A 1 97 ? -0.986 -9.911 0.356 1.00 97.81 97 GLN A C 1
ATOM 698 O O . GLN A 1 97 ? -0.939 -10.484 1.444 1.00 97.81 97 GLN A O 1
ATOM 703 N N . GLY A 1 98 ? -0.144 -10.212 -0.636 1.00 97.81 98 GLY A N 1
ATOM 704 C CA . GLY A 1 98 ? 0.949 -11.175 -0.510 1.00 97.81 98 GLY A CA 1
ATOM 705 C C . GLY A 1 98 ? 1.982 -10.737 0.526 1.00 97.81 98 GLY A C 1
ATOM 706 O O . GLY A 1 98 ? 2.407 -11.544 1.352 1.00 97.81 98 GLY A O 1
ATOM 707 N N . TYR A 1 99 ? 2.319 -9.447 0.550 1.00 98.31 99 TYR A N 1
ATOM 708 C CA . TYR A 1 99 ? 3.231 -8.883 1.541 1.00 98.31 99 TYR A CA 1
ATOM 709 C C . TYR A 1 99 ? 2.651 -8.959 2.957 1.00 98.31 99 TYR A C 1
ATOM 711 O O . TYR A 1 99 ? 3.337 -9.408 3.874 1.00 98.31 99 TYR A O 1
ATOM 719 N N . MET A 1 100 ? 1.368 -8.622 3.139 1.00 97.50 100 MET A N 1
ATOM 720 C CA . MET A 1 100 ? 0.693 -8.748 4.440 1.00 97.50 100 MET A CA 1
ATOM 721 C C . MET A 1 100 ? 0.545 -10.202 4.884 1.00 97.50 100 MET A C 1
ATOM 723 O O . MET A 1 100 ? 0.602 -10.485 6.073 1.00 97.50 100 MET A O 1
ATOM 727 N N . ARG A 1 101 ? 0.425 -11.156 3.957 1.00 96.12 101 ARG A N 1
ATOM 728 C CA . ARG A 1 101 ? 0.447 -12.583 4.308 1.00 96.12 101 ARG A CA 1
ATOM 729 C C . ARG A 1 101 ? 1.791 -13.010 4.898 1.00 96.12 101 ARG A C 1
ATOM 731 O O . ARG A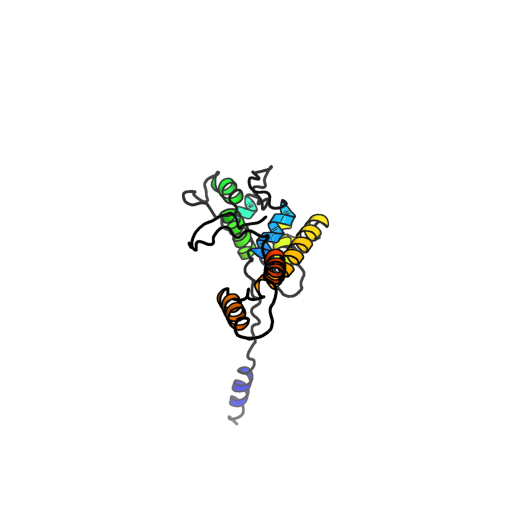 1 101 ? 1.827 -13.913 5.725 1.00 96.12 101 ARG A O 1
ATOM 738 N N . ARG A 1 102 ? 2.886 -12.389 4.455 1.00 96.44 102 ARG A N 1
ATOM 739 C CA . ARG A 1 102 ? 4.240 -12.707 4.918 1.00 96.44 102 ARG A CA 1
ATOM 740 C C . ARG A 1 102 ? 4.636 -11.954 6.185 1.00 96.44 102 ARG A C 1
ATOM 742 O O . ARG A 1 102 ? 5.317 -12.527 7.027 1.00 96.44 102 ARG A O 1
ATOM 749 N N . PHE A 1 103 ? 4.253 -10.686 6.293 1.00 96.94 103 PHE A N 1
ATOM 750 C CA . PHE A 1 103 ? 4.714 -9.781 7.350 1.00 96.94 103 PHE A CA 1
ATOM 751 C C . PHE A 1 103 ? 3.605 -9.276 8.276 1.00 96.94 103 PHE A C 1
ATOM 753 O O . PHE A 1 103 ? 3.877 -8.441 9.131 1.00 96.94 103 PHE A O 1
ATOM 760 N N . GLY A 1 104 ? 2.370 -9.746 8.099 1.00 95.94 104 GLY A N 1
ATOM 761 C CA . GLY A 1 104 ? 1.237 -9.395 8.946 1.00 95.94 104 GLY A CA 1
ATOM 762 C C . GLY A 1 104 ? 1.515 -9.748 10.399 1.00 95.94 104 GLY A C 1
ATOM 763 O O . GLY A 1 104 ? 1.733 -10.911 10.730 1.00 95.94 104 GLY A O 1
ATOM 764 N N . GLN A 1 105 ? 1.518 -8.729 11.247 1.00 96.00 105 GLN A N 1
ATOM 765 C CA . GLN A 1 105 ? 1.766 -8.828 12.676 1.00 96.00 105 GLN A CA 1
ATOM 766 C C . GLN A 1 105 ? 1.124 -7.633 13.375 1.00 96.00 105 GLN A C 1
ATOM 768 O O . GLN A 1 105 ? 0.797 -6.644 12.723 1.00 96.00 105 GLN A O 1
ATOM 773 N N . ASP A 1 106 ? 0.956 -7.741 14.685 1.00 96.75 106 ASP A N 1
ATOM 774 C CA . ASP A 1 106 ? 0.448 -6.662 15.522 1.00 96.75 106 ASP A CA 1
ATOM 775 C C . ASP A 1 106 ? 1.573 -5.639 15.749 1.00 96.75 106 ASP A C 1
ATOM 777 O O . ASP A 1 106 ? 2.603 -5.939 16.355 1.00 96.75 106 ASP A O 1
ATOM 781 N N . CYS A 1 107 ? 1.407 -4.450 15.180 1.00 96.62 107 CYS A N 1
ATOM 782 C CA . CYS A 1 107 ? 2.410 -3.394 15.163 1.00 96.62 107 CYS A CA 1
ATOM 783 C C . CYS A 1 107 ? 2.192 -2.371 16.278 1.00 96.62 107 CYS A C 1
ATOM 785 O O . CYS A 1 107 ? 3.149 -1.715 16.700 1.00 96.62 107 CYS A O 1
ATOM 787 N N . ASN A 1 108 ? 0.952 -2.215 16.744 1.00 95.44 108 ASN A N 1
ATOM 788 C CA . ASN A 1 108 ? 0.584 -1.282 17.808 1.00 95.44 108 ASN A CA 1
ATOM 789 C C . ASN A 1 108 ? 0.445 -1.964 19.189 1.00 95.44 108 ASN A C 1
ATOM 791 O O . ASN A 1 108 ? 0.319 -1.261 20.191 1.00 95.44 108 ASN A O 1
ATOM 795 N N . ASN A 1 109 ? 0.584 -3.290 19.254 1.00 95.69 109 ASN A N 1
ATOM 796 C CA . ASN A 1 109 ? 0.464 -4.143 20.438 1.00 95.69 109 ASN A CA 1
ATOM 797 C C . ASN A 1 109 ? -0.935 -4.107 21.078 1.00 95.69 109 ASN A C 1
ATOM 799 O O . ASN A 1 109 ? -1.052 -4.151 22.307 1.00 95.69 109 ASN A O 1
ATOM 803 N N . ASP A 1 110 ? -1.992 -3.993 20.268 1.00 94.56 110 ASP A N 1
ATOM 804 C CA . ASP A 1 110 ? -3.384 -4.015 20.741 1.00 94.56 110 ASP A CA 1
ATOM 805 C C . ASP A 1 110 ? -4.001 -5.428 20.813 1.00 94.56 110 ASP A C 1
ATOM 807 O O . ASP A 1 110 ? -5.114 -5.605 21.319 1.00 94.56 110 ASP A O 1
ATOM 811 N N . GLY A 1 111 ? -3.255 -6.447 20.379 1.00 94.50 111 GLY A N 1
ATOM 812 C CA . GLY A 1 111 ? -3.654 -7.848 20.356 1.00 94.50 111 GLY A CA 1
ATOM 813 C C . GLY A 1 111 ? -4.421 -8.267 19.100 1.00 94.50 111 GLY A C 1
ATOM 814 O O . GLY A 1 111 ? -4.859 -9.420 19.034 1.00 94.50 111 GLY A O 1
ATOM 815 N N . VAL A 1 112 ? -4.607 -7.384 18.110 1.00 94.12 112 VAL A N 1
ATOM 816 C CA . VAL A 1 112 ? -5.414 -7.645 16.911 1.00 94.12 112 VAL A CA 1
ATOM 817 C C . VAL A 1 112 ? -4.718 -7.157 15.647 1.00 94.12 112 VAL A C 1
ATOM 819 O O . VAL A 1 112 ? -4.660 -5.966 15.381 1.00 94.12 112 VAL A O 1
ATOM 822 N N . ILE A 1 113 ? -4.358 -8.086 14.757 1.00 95.75 113 ILE A N 1
ATOM 823 C CA . ILE A 1 113 ? -3.844 -7.723 13.431 1.00 95.75 113 ILE A CA 1
ATOM 824 C C . ILE A 1 113 ? -4.987 -7.222 12.543 1.00 95.75 113 ILE A C 1
ATOM 826 O O . ILE A 1 113 ? -5.869 -7.989 12.140 1.00 95.75 113 ILE A O 1
ATOM 830 N N . ASN A 1 114 ? -4.963 -5.934 12.222 1.00 95.12 114 ASN A N 1
ATOM 831 C CA . ASN A 1 114 ? -6.010 -5.249 11.483 1.00 95.12 114 ASN A CA 1
ATOM 832 C C . ASN A 1 114 ? -5.444 -4.243 10.454 1.00 95.12 114 ASN A C 1
ATOM 834 O O . ASN A 1 114 ? -4.261 -4.230 10.115 1.00 95.12 114 ASN A O 1
ATOM 838 N N . CYS A 1 115 ? -6.318 -3.410 9.882 1.00 96.69 115 CYS A N 1
ATOM 839 C CA . CYS A 1 115 ? -5.928 -2.480 8.823 1.00 96.69 115 CYS A CA 1
ATOM 840 C C . CYS A 1 115 ? -4.917 -1.405 9.275 1.00 96.69 115 CYS A C 1
ATOM 842 O O . CYS A 1 115 ? -4.119 -0.939 8.458 1.00 96.69 115 CYS A O 1
ATOM 844 N N . TYR A 1 116 ? -4.916 -1.037 10.560 1.00 97.06 116 TYR A N 1
ATOM 845 C CA . TYR A 1 116 ? -3.928 -0.124 11.135 1.00 97.06 116 TYR A CA 1
ATOM 846 C C . TYR A 1 116 ? -2.520 -0.733 11.128 1.00 97.06 116 TYR A C 1
ATOM 848 O O . TYR A 1 116 ? -1.553 -0.036 10.812 1.00 97.06 116 TYR A O 1
ATOM 856 N N . ASP A 1 117 ? -2.398 -2.040 11.358 1.00 97.88 117 ASP A N 1
ATOM 857 C CA . ASP A 1 117 ? -1.119 -2.742 11.231 1.00 97.88 117 ASP A CA 1
ATOM 858 C C . ASP A 1 117 ? -0.680 -2.830 9.775 1.00 97.88 117 ASP A C 1
ATOM 860 O O . ASP A 1 117 ? 0.472 -2.554 9.441 1.00 97.88 117 ASP A O 1
ATOM 864 N N . TYR A 1 118 ? -1.613 -3.134 8.870 1.00 98.12 118 TYR A N 1
ATOM 865 C CA . TYR A 1 118 ? -1.309 -3.228 7.445 1.00 98.12 118 TYR A CA 1
ATOM 866 C C . TYR A 1 118 ? -0.834 -1.903 6.851 1.00 98.12 118 TYR A C 1
ATOM 868 O O . TYR A 1 118 ? 0.118 -1.910 6.067 1.00 98.12 118 TYR A O 1
ATOM 876 N N . MET A 1 119 ? -1.398 -0.754 7.242 1.00 97.62 119 MET A N 1
ATOM 877 C CA . MET A 1 119 ? -0.850 0.534 6.795 1.00 97.62 119 MET A CA 1
ATOM 878 C C . MET A 1 119 ? 0.564 0.782 7.347 1.00 97.62 119 MET A C 1
ATOM 880 O O . MET A 1 119 ? 1.425 1.304 6.634 1.00 97.62 119 MET A O 1
ATOM 884 N N . ALA A 1 120 ? 0.837 0.370 8.589 1.00 98.12 120 ALA A N 1
ATOM 885 C CA . ALA A 1 120 ? 2.141 0.545 9.218 1.00 98.12 120 ALA A CA 1
ATOM 886 C C . ALA A 1 120 ? 3.203 -0.315 8.521 1.00 98.12 120 ALA A C 1
ATOM 888 O O . ALA A 1 120 ? 4.257 0.189 8.122 1.00 98.12 120 ALA A O 1
ATOM 889 N N . ILE A 1 121 ? 2.884 -1.589 8.283 1.00 98.31 121 ILE A N 1
ATOM 890 C CA . ILE A 1 121 ? 3.715 -2.542 7.540 1.00 98.31 121 ILE A CA 1
ATOM 891 C C . ILE A 1 121 ? 3.946 -2.057 6.111 1.00 98.31 121 ILE A C 1
ATOM 893 O O . ILE A 1 121 ? 5.065 -2.135 5.612 1.00 98.31 121 ILE A O 1
ATOM 897 N N . HIS A 1 122 ? 2.926 -1.515 5.443 1.00 98.12 122 HIS A N 1
ATOM 898 C CA . HIS A 1 122 ? 3.090 -0.994 4.089 1.00 98.12 122 HIS A CA 1
ATOM 899 C C . HIS A 1 122 ? 4.077 0.181 4.049 1.00 98.12 122 HIS A C 1
ATOM 901 O O . HIS A 1 122 ? 4.923 0.258 3.160 1.00 98.12 122 HIS A O 1
ATOM 907 N N . LYS A 1 123 ? 4.006 1.087 5.033 1.00 97.56 123 LYS A N 1
ATOM 908 C CA . LYS A 1 123 ? 4.829 2.301 5.061 1.00 97.56 123 LYS A CA 1
ATOM 909 C C . LYS A 1 123 ? 6.256 2.080 5.566 1.00 97.56 123 LYS A C 1
ATOM 911 O O . LYS A 1 123 ? 7.159 2.796 5.133 1.00 97.56 123 LYS A O 1
ATOM 916 N N . LYS A 1 124 ? 6.457 1.157 6.508 1.00 97.06 124 LYS A N 1
ATOM 917 C CA . LYS A 1 124 ? 7.742 0.933 7.199 1.00 97.06 124 LYS A CA 1
ATOM 918 C C . LYS A 1 124 ? 8.382 -0.426 6.909 1.00 97.06 124 LYS A C 1
ATOM 920 O O . LYS A 1 124 ? 9.509 -0.660 7.338 1.00 97.06 124 LYS A O 1
ATOM 925 N N . GLY A 1 125 ? 7.689 -1.302 6.186 1.00 96.38 125 GLY A N 1
ATOM 926 C CA . GLY A 1 125 ? 8.065 -2.703 6.021 1.00 96.38 125 GLY A CA 1
ATOM 927 C C . GLY A 1 125 ? 7.711 -3.544 7.249 1.00 96.38 125 GLY A C 1
ATOM 928 O O . GLY A 1 125 ? 7.390 -3.016 8.316 1.00 96.38 125 GLY A O 1
ATOM 929 N N . GLY A 1 126 ? 7.805 -4.869 7.103 1.00 94.06 126 GLY A N 1
ATOM 930 C CA . GLY A 1 126 ? 7.464 -5.817 8.170 1.00 94.06 126 GLY A CA 1
ATOM 931 C C . GLY A 1 126 ? 8.212 -5.546 9.475 1.00 94.06 126 GLY A C 1
ATOM 932 O O . GLY A 1 126 ? 7.602 -5.318 10.508 1.00 94.06 126 GLY A O 1
ATOM 933 N N . TYR A 1 127 ? 9.540 -5.461 9.433 1.00 94.75 127 TYR A N 1
ATOM 934 C CA . TYR A 1 127 ? 10.361 -5.310 10.644 1.00 94.75 127 TYR A CA 1
ATOM 935 C C . TYR A 1 127 ? 10.319 -3.914 11.289 1.00 94.75 127 TYR A C 1
ATOM 937 O O . TYR A 1 127 ? 10.800 -3.749 12.406 1.00 94.75 127 TYR A O 1
ATOM 945 N N . GLY A 1 128 ? 9.787 -2.905 10.594 1.00 95.06 128 GLY A N 1
ATOM 946 C CA . GLY A 1 128 ? 9.809 -1.505 11.033 1.00 95.06 128 GLY A CA 1
ATOM 947 C C . GLY A 1 128 ? 8.460 -0.954 11.494 1.00 95.06 128 GLY A C 1
ATOM 948 O O . GLY A 1 128 ? 8.378 0.233 11.811 1.00 95.06 128 GLY A O 1
ATOM 949 N N . CYS A 1 129 ? 7.397 -1.764 11.494 1.00 96.56 129 CYS A N 1
ATOM 950 C CA . CYS A 1 129 ? 6.030 -1.254 11.606 1.00 96.56 129 CYS A CA 1
ATOM 951 C C . CYS A 1 129 ? 5.677 -0.630 12.968 1.00 96.56 129 CYS A C 1
ATOM 953 O O . CYS A 1 129 ? 4.807 0.231 13.012 1.00 96.56 129 CYS A O 1
ATOM 955 N N . GLY A 1 130 ? 6.390 -0.975 14.046 1.00 95.56 130 GLY A N 1
ATOM 956 C CA . GLY A 1 130 ? 6.224 -0.329 15.358 1.00 95.56 130 GLY A CA 1
ATOM 957 C C . GLY A 1 130 ? 6.817 1.086 15.455 1.00 95.56 130 GLY A C 1
ATOM 958 O O . GLY A 1 130 ? 6.747 1.718 16.506 1.00 95.56 130 GLY A O 1
ATOM 959 N N . GLY A 1 131 ? 7.454 1.585 14.390 1.00 95.06 131 GLY A N 1
ATOM 960 C CA . GLY A 1 131 ? 8.033 2.926 14.351 1.00 95.06 131 GLY A CA 1
ATOM 961 C C . GLY A 1 131 ? 7.015 4.031 14.048 1.00 95.06 131 GLY A C 1
ATOM 962 O O . GLY A 1 131 ? 5.960 3.797 13.465 1.00 95.06 131 GLY A O 1
ATOM 963 N N . GLU A 1 132 ? 7.379 5.276 14.364 1.00 96.00 132 GLU A N 1
ATOM 964 C CA . GLU A 1 132 ? 6.520 6.442 14.126 1.00 96.00 132 GLU A CA 1
ATOM 965 C C . GLU A 1 132 ? 6.205 6.642 12.634 1.00 96.00 132 GLU A C 1
ATOM 967 O O . GLU A 1 132 ? 7.099 6.663 11.772 1.00 96.00 132 GLU A O 1
ATOM 972 N N . LEU A 1 133 ? 4.916 6.813 12.333 1.00 96.88 133 LEU A N 1
ATOM 973 C CA . LEU A 1 133 ? 4.404 7.063 10.992 1.00 96.88 133 LEU A CA 1
ATOM 974 C C . LEU A 1 133 ? 4.227 8.569 10.740 1.00 96.88 133 LEU A C 1
ATOM 976 O O . LEU A 1 133 ? 3.841 9.301 11.649 1.00 96.88 133 LEU A O 1
ATOM 980 N N . PRO A 1 134 ? 4.452 9.055 9.504 1.00 97.44 134 PRO A N 1
ATOM 981 C CA . PRO A 1 134 ? 4.281 10.472 9.195 1.00 97.44 134 PRO A CA 1
ATOM 982 C C . PRO A 1 134 ? 2.847 10.951 9.454 1.00 97.44 134 PRO A C 1
ATOM 984 O O . PRO A 1 134 ? 1.896 10.330 8.980 1.00 97.44 134 PRO A O 1
ATOM 987 N N . PHE A 1 135 ? 2.690 12.102 10.113 1.00 96.94 135 PHE A N 1
ATOM 988 C CA . PHE A 1 135 ? 1.376 12.648 10.482 1.00 96.94 135 PHE A CA 1
ATOM 989 C C . PHE A 1 135 ? 0.394 12.733 9.302 1.00 96.94 135 PHE A C 1
ATOM 991 O O . PHE A 1 135 ? -0.745 12.289 9.411 1.00 96.94 135 PHE A O 1
ATOM 998 N N . GLN A 1 136 ? 0.839 13.247 8.149 1.00 97.25 136 GLN A N 1
ATOM 999 C CA . GLN A 1 136 ? -0.018 13.380 6.962 1.00 97.25 136 GLN A CA 1
ATOM 1000 C C . GLN A 1 136 ? -0.488 12.023 6.423 1.00 97.25 136 GLN A C 1
ATOM 1002 O O . GLN A 1 136 ? -1.644 11.889 6.035 1.00 97.25 136 GLN A O 1
ATOM 1007 N N . TYR A 1 137 ? 0.379 11.008 6.460 1.00 97.56 137 TYR A N 1
ATOM 1008 C CA . TYR A 1 137 ? 0.045 9.650 6.032 1.00 97.56 137 TYR A CA 1
ATOM 1009 C C . TYR A 1 137 ? -1.077 9.062 6.900 1.00 97.56 137 TYR A C 1
ATOM 1011 O O . TYR A 1 137 ? -2.098 8.611 6.386 1.00 97.56 137 TYR A O 1
ATOM 1019 N N . VAL A 1 138 ? -0.918 9.152 8.225 1.00 97.88 138 VAL A N 1
ATOM 1020 C CA . VAL A 1 138 ? -1.906 8.662 9.198 1.00 97.88 138 VAL A CA 1
ATOM 1021 C C . VAL A 1 138 ? -3.219 9.442 9.099 1.00 97.88 138 VAL A C 1
ATOM 1023 O O . VAL A 1 138 ? -4.296 8.852 9.137 1.00 97.88 138 VAL A O 1
ATOM 1026 N N . ASN A 1 139 ? -3.150 10.765 8.942 1.00 98.12 139 ASN A N 1
ATOM 1027 C CA . ASN A 1 139 ? -4.335 11.612 8.858 1.00 98.12 139 ASN A CA 1
ATOM 1028 C C . ASN A 1 139 ? -5.193 11.291 7.622 1.00 98.12 139 ASN A C 1
ATOM 1030 O O . ASN A 1 139 ? -6.399 11.096 7.762 1.00 98.12 139 ASN A O 1
ATOM 1034 N N . VAL A 1 140 ? -4.585 11.179 6.434 1.00 98.12 140 VAL A N 1
ATOM 1035 C CA . VAL A 1 140 ? -5.311 10.810 5.202 1.00 98.12 140 VAL A CA 1
ATOM 1036 C C . VAL A 1 140 ? -5.928 9.417 5.331 1.00 98.12 140 VAL A C 1
ATOM 1038 O O . VAL A 1 140 ? -7.098 9.221 5.001 1.00 98.12 140 VAL A O 1
ATOM 1041 N N . PHE A 1 141 ? -5.178 8.460 5.880 1.00 98.25 141 PHE A N 1
ATOM 1042 C CA . PHE A 1 141 ? -5.689 7.115 6.117 1.00 98.25 141 PHE A CA 1
ATOM 1043 C C . PHE A 1 141 ? -6.917 7.113 7.042 1.00 98.25 141 PHE A C 1
ATOM 1045 O O . PHE A 1 141 ? -7.952 6.542 6.698 1.00 98.25 141 PHE A O 1
ATOM 1052 N N . ASN A 1 142 ? -6.840 7.802 8.186 1.00 97.81 142 ASN A N 1
ATOM 1053 C CA . ASN A 1 142 ? -7.937 7.885 9.155 1.00 97.81 142 ASN A CA 1
ATOM 1054 C C . ASN A 1 142 ? -9.194 8.524 8.560 1.00 97.81 142 ASN A C 1
ATOM 1056 O O . ASN A 1 142 ? -10.306 8.055 8.811 1.00 97.81 142 ASN A O 1
ATOM 1060 N N . GLN A 1 143 ? -9.022 9.569 7.749 1.00 97.62 143 GLN A N 1
ATOM 1061 C CA . GLN A 1 143 ? -10.126 10.203 7.030 1.00 97.62 143 GLN A CA 1
ATOM 1062 C C . GLN A 1 143 ? -10.808 9.217 6.075 1.00 97.62 143 GLN A C 1
ATOM 1064 O O . GLN A 1 143 ? -12.038 9.140 6.051 1.00 97.62 143 GLN A O 1
ATOM 1069 N N . CYS A 1 144 ? -10.030 8.419 5.339 1.00 97.88 144 CYS A N 1
ATOM 1070 C CA . CYS A 1 144 ? -10.582 7.389 4.468 1.00 97.88 144 CYS A CA 1
ATOM 1071 C C . CYS A 1 144 ? -11.343 6.312 5.254 1.00 97.88 144 CYS A C 1
ATOM 1073 O O . CYS A 1 144 ? -12.490 6.015 4.916 1.00 97.88 144 CYS A O 1
ATOM 1075 N N . VAL A 1 145 ? -10.764 5.762 6.328 1.00 95.88 145 VAL A N 1
ATOM 1076 C CA . VAL A 1 145 ? -11.412 4.701 7.122 1.00 95.88 145 VAL A CA 1
ATOM 1077 C C . VAL A 1 145 ? -12.742 5.187 7.700 1.00 95.88 145 VAL A C 1
ATOM 1079 O O . VAL A 1 145 ? -13.751 4.484 7.606 1.00 95.88 145 VAL A O 1
ATOM 1082 N N . ALA A 1 146 ? -12.777 6.417 8.220 1.00 95.56 146 ALA A N 1
ATOM 1083 C CA . ALA A 1 146 ? -14.006 7.037 8.705 1.00 95.56 146 ALA A CA 1
ATOM 1084 C C . ALA A 1 146 ? -15.055 7.184 7.588 1.00 95.56 146 ALA A C 1
ATOM 1086 O O . ALA A 1 146 ? -16.217 6.816 7.772 1.00 95.56 146 ALA A O 1
ATOM 1087 N N . ALA A 1 147 ? -14.654 7.664 6.407 1.00 94.38 147 ALA A N 1
ATOM 1088 C CA . ALA A 1 147 ? -15.555 7.813 5.267 1.00 94.38 147 ALA A CA 1
ATOM 1089 C C . ALA A 1 147 ? -16.119 6.466 4.780 1.00 94.38 147 ALA A C 1
ATOM 1091 O O . ALA A 1 147 ? -17.308 6.366 4.463 1.00 94.38 147 ALA A O 1
ATOM 1092 N N . VAL A 1 148 ? -15.294 5.416 4.748 1.00 92.69 148 VAL A N 1
ATOM 1093 C CA . VAL A 1 148 ? -15.725 4.066 4.365 1.00 92.69 148 VAL A CA 1
ATOM 1094 C C . VAL A 1 148 ? -16.726 3.504 5.375 1.00 92.69 148 VAL A C 1
ATOM 1096 O O . VAL A 1 148 ? -17.767 2.987 4.965 1.00 92.69 148 VAL A O 1
ATOM 1099 N N . ALA A 1 149 ? -16.477 3.666 6.678 1.00 90.44 149 ALA A N 1
ATOM 1100 C CA . ALA A 1 149 ? -17.396 3.215 7.723 1.00 90.44 149 ALA A CA 1
ATOM 1101 C C . ALA A 1 149 ? -18.788 3.867 7.595 1.00 90.44 149 ALA A C 1
ATOM 1103 O O . ALA A 1 149 ? -19.808 3.180 7.692 1.00 90.44 149 ALA A O 1
ATOM 1104 N N . LEU A 1 150 ? -18.845 5.171 7.293 1.00 89.94 150 LEU A N 1
ATOM 1105 C CA . LEU A 1 150 ? -20.105 5.894 7.067 1.00 89.94 150 LEU A CA 1
ATOM 1106 C C . LEU A 1 150 ? -20.860 5.400 5.824 1.00 89.94 150 LEU A C 1
ATOM 1108 O O . LEU A 1 150 ? -22.090 5.320 5.830 1.00 89.94 150 LEU A O 1
ATOM 1112 N N . LYS A 1 151 ? -20.152 5.057 4.742 1.00 87.69 151 LYS A N 1
ATOM 1113 C CA . LYS A 1 151 ? -20.772 4.532 3.512 1.00 87.69 151 LYS A CA 1
ATOM 1114 C C . LYS A 1 151 ? -21.289 3.102 3.681 1.00 87.69 151 LYS A C 1
ATOM 1116 O O . LYS A 1 151 ? -22.361 2.776 3.176 1.00 87.69 151 LYS A O 1
ATOM 1121 N N . GLN A 1 152 ? -20.580 2.258 4.429 1.00 79.88 152 GLN A N 1
ATOM 1122 C CA . GLN A 1 152 ? -21.001 0.877 4.690 1.00 79.88 152 GLN A CA 1
ATOM 1123 C C . GLN A 1 152 ? -22.299 0.794 5.510 1.00 79.88 152 GLN A C 1
ATOM 1125 O O . GLN A 1 152 ? -23.105 -0.109 5.294 1.00 79.88 152 GLN A O 1
ATOM 1130 N N . GLN A 1 153 ? -22.548 1.754 6.406 1.00 72.44 153 GLN A N 1
ATOM 1131 C CA . GLN A 1 153 ? -23.808 1.838 7.155 1.00 72.44 153 GLN A CA 1
ATOM 1132 C C . GLN A 1 153 ? -24.999 2.213 6.258 1.00 72.44 153 GLN A C 1
ATOM 1134 O O . GLN A 1 153 ? -26.090 1.675 6.432 1.00 72.44 153 GLN A O 1
ATOM 1139 N N . GLN A 1 154 ? -24.784 3.058 5.246 1.00 66.62 154 GLN A N 1
ATOM 1140 C CA . GLN A 1 154 ? -25.820 3.448 4.281 1.00 66.62 154 GLN A CA 1
ATOM 1141 C C . GLN A 1 154 ? -26.230 2.293 3.353 1.00 66.62 154 GLN A C 1
ATOM 1143 O O . GLN A 1 154 ? -27.391 2.200 2.973 1.00 66.62 154 GLN A O 1
ATOM 1148 N N . GLY A 1 155 ? -25.315 1.367 3.042 1.00 57.41 155 GLY A N 1
ATOM 1149 C CA . GLY A 1 155 ? -25.612 0.162 2.254 1.00 57.41 155 GLY A CA 1
ATOM 1150 C C . GLY A 1 155 ? -26.341 -0.953 3.019 1.00 57.41 155 GLY A C 1
ATOM 1151 O O . GLY A 1 155 ? -26.811 -1.904 2.401 1.00 57.41 155 GLY A O 1
ATOM 1152 N N . LYS A 1 156 ? -26.435 -0.853 4.352 1.00 52.31 156 LYS A N 1
ATOM 1153 C CA . LYS A 1 156 ? -27.159 -1.809 5.211 1.00 52.31 156 LYS A CA 1
ATOM 1154 C C . LYS A 1 156 ? -28.613 -1.413 5.471 1.00 52.31 156 LYS A C 1
ATOM 1156 O O . LYS A 1 156 ? -29.380 -2.233 5.969 1.00 52.31 156 LYS A O 1
ATOM 1161 N N . VAL A 1 157 ? -28.992 -0.180 5.136 1.00 54.16 157 VAL A N 1
ATOM 1162 C CA . VAL A 1 157 ? -30.396 0.213 5.029 1.00 54.16 157 VAL A CA 1
ATOM 1163 C C . VAL A 1 157 ? -30.894 -0.405 3.730 1.00 54.16 157 VAL A C 1
ATOM 1165 O O . VAL A 1 157 ? -30.606 0.104 2.650 1.00 54.16 157 VAL A O 1
ATOM 1168 N N . GLU A 1 158 ? -31.552 -1.560 3.831 1.00 54.12 158 GLU A N 1
ATOM 1169 C CA . GLU A 1 158 ? -32.219 -2.216 2.709 1.00 54.12 158 GLU A CA 1
ATOM 1170 C C . GLU A 1 158 ? -33.046 -1.162 1.968 1.00 54.12 158 GLU A C 1
ATOM 1172 O O . GLU A 1 158 ? -34.033 -0.641 2.493 1.00 54.12 158 GLU A O 1
ATOM 1177 N N . LYS A 1 159 ? -32.591 -0.777 0.767 1.00 51.41 159 LYS A N 1
ATOM 1178 C CA . LYS A 1 159 ? -33.364 0.075 -0.135 1.00 51.41 159 LYS A CA 1
ATOM 1179 C C . LYS A 1 159 ? -34.738 -0.590 -0.225 1.00 51.41 159 LYS A C 1
ATOM 1181 O O . LYS A 1 159 ? -34.758 -1.780 -0.558 1.00 51.41 159 LYS A O 1
ATOM 1186 N N . PRO A 1 160 ? -35.853 0.098 0.100 1.00 52.56 160 PRO A N 1
ATOM 1187 C CA . PRO A 1 160 ? -37.156 -0.535 0.032 1.00 52.56 160 PRO A CA 1
ATOM 1188 C C . PRO A 1 160 ? -37.263 -1.152 -1.352 1.00 52.56 160 PRO A C 1
ATOM 1190 O O . PRO A 1 160 ? -37.016 -0.461 -2.346 1.00 52.56 160 PRO A O 1
ATOM 1193 N N . SER A 1 161 ? -37.521 -2.464 -1.410 1.00 54.28 161 SER A N 1
ATOM 1194 C CA . SER A 1 161 ? -37.680 -3.135 -2.694 1.00 54.28 161 SER A CA 1
ATOM 1195 C C . SER A 1 161 ? -38.643 -2.299 -3.533 1.00 54.28 161 SER A C 1
ATOM 1197 O O . SER A 1 161 ? -39.648 -1.807 -3.019 1.00 54.28 161 SER A O 1
ATOM 1199 N N . GLU A 1 162 ? -38.343 -2.105 -4.812 1.00 58.75 162 GLU A N 1
ATOM 1200 C CA . GLU A 1 162 ? -39.199 -1.344 -5.731 1.00 58.75 162 GLU A CA 1
ATOM 1201 C C . GLU A 1 162 ? -40.666 -1.828 -5.661 1.00 58.75 162 GLU A C 1
ATOM 1203 O O . GLU A 1 162 ? -41.604 -1.040 -5.739 1.00 58.75 162 GLU A O 1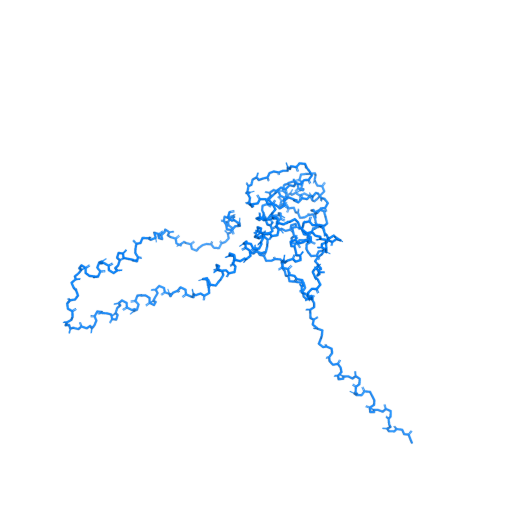
ATOM 1208 N N . LYS A 1 163 ? -40.858 -3.115 -5.329 1.00 55.47 163 LYS A N 1
ATOM 1209 C CA . LYS A 1 163 ? -42.151 -3.752 -5.042 1.00 55.47 163 LYS A CA 1
ATOM 1210 C C . LYS A 1 163 ? -42.893 -3.179 -3.826 1.00 55.47 163 LYS A C 1
ATOM 1212 O O . LYS A 1 163 ? -44.118 -3.094 -3.863 1.00 55.47 163 LYS A O 1
ATOM 1217 N N . ALA A 1 164 ? -42.192 -2.790 -2.762 1.00 57.53 164 ALA A N 1
ATOM 1218 C CA . ALA A 1 164 ? -42.792 -2.152 -1.590 1.00 57.53 164 ALA A CA 1
ATOM 1219 C C . ALA A 1 164 ? -43.301 -0.742 -1.920 1.00 57.53 164 ALA A C 1
ATOM 1221 O O . ALA A 1 164 ? -44.378 -0.360 -1.472 1.00 57.53 164 ALA A O 1
ATOM 1222 N N . VAL A 1 165 ? -42.582 0.000 -2.768 1.00 60.75 165 VAL A N 1
ATOM 1223 C CA . VAL A 1 165 ? -43.004 1.335 -3.221 1.00 60.75 165 VAL A CA 1
ATOM 1224 C C . VAL A 1 165 ? -44.267 1.240 -4.094 1.00 60.75 165 VAL A C 1
ATOM 1226 O O . VAL A 1 165 ? -45.205 2.014 -3.906 1.00 60.75 165 VAL A O 1
ATOM 1229 N N . THR A 1 166 ? -44.362 0.232 -4.972 1.00 58.09 166 THR A N 1
ATOM 1230 C CA . THR A 1 166 ? -45.568 -0.019 -5.789 1.00 58.09 166 THR A CA 1
ATOM 1231 C C . THR A 1 166 ? -46.776 -0.475 -4.957 1.00 58.09 166 THR A C 1
ATOM 1233 O O . THR A 1 166 ? -47.906 -0.089 -5.251 1.00 58.09 166 THR A O 1
ATOM 1236 N N . ALA A 1 167 ? -46.569 -1.257 -3.893 1.00 55.38 167 ALA A N 1
ATOM 1237 C CA . ALA A 1 167 ? -47.659 -1.704 -3.018 1.00 55.38 167 ALA A CA 1
ATOM 1238 C C . ALA A 1 167 ? -48.289 -0.552 -2.206 1.00 55.38 167 ALA A C 1
ATOM 1240 O O . ALA A 1 167 ? -49.500 -0.546 -1.978 1.00 55.38 167 ALA A O 1
ATOM 1241 N N . ILE A 1 168 ? -47.489 0.446 -1.811 1.00 58.59 168 ILE A N 1
ATOM 1242 C CA . ILE A 1 168 ? -47.972 1.632 -1.084 1.00 58.59 168 ILE A CA 1
ATOM 1243 C C . ILE A 1 168 ? -48.768 2.555 -2.020 1.00 58.59 168 ILE A C 1
ATOM 1245 O O . ILE A 1 168 ? -49.834 3.027 -1.634 1.00 58.59 168 ILE A O 1
ATOM 1249 N N . SER A 1 169 ? -48.316 2.740 -3.268 1.00 58.97 169 SER A N 1
ATOM 1250 C CA . SER A 1 169 ? -49.051 3.500 -4.295 1.00 58.97 169 SER A CA 1
ATOM 1251 C C . SER A 1 169 ? -50.463 2.949 -4.522 1.00 58.97 169 SER A C 1
ATOM 1253 O O . SER A 1 169 ? -51.428 3.702 -4.465 1.00 58.97 169 SER A O 1
ATOM 1255 N N . ASN A 1 170 ? -50.607 1.632 -4.689 1.00 56.94 170 ASN A N 1
ATOM 1256 C CA . ASN A 1 170 ? -51.910 1.006 -4.961 1.00 56.94 170 ASN A CA 1
ATOM 1257 C C . ASN A 1 170 ? -52.860 0.986 -3.748 1.00 56.94 170 ASN A C 1
ATOM 1259 O O . ASN A 1 170 ? -54.028 0.628 -3.883 1.00 56.94 170 ASN A O 1
ATOM 1263 N N . SER A 1 171 ? -52.366 1.338 -2.556 1.00 56.25 171 SER A N 1
ATOM 1264 C CA . SER A 1 171 ? -53.171 1.417 -1.329 1.00 56.25 171 SER A CA 1
ATOM 1265 C C . SER A 1 171 ? -53.730 2.824 -1.078 1.00 56.25 171 SER A C 1
ATOM 1267 O O . SER A 1 171 ? -54.644 2.981 -0.270 1.00 56.25 171 SER A O 1
ATOM 1269 N N . ILE A 1 172 ? -53.203 3.848 -1.761 1.00 53.47 172 ILE A N 1
ATOM 1270 C CA . ILE A 1 172 ? -53.660 5.243 -1.643 1.00 53.47 172 ILE A CA 1
ATOM 1271 C C . ILE A 1 172 ? -54.907 5.503 -2.514 1.00 53.47 172 ILE A C 1
ATOM 1273 O O . ILE A 1 172 ? -55.711 6.372 -2.183 1.00 53.47 172 ILE A O 1
ATOM 1277 N N . ASP A 1 173 ? -55.153 4.688 -3.544 1.00 46.16 173 ASP A N 1
ATOM 1278 C CA . ASP A 1 173 ? -56.289 4.844 -4.470 1.00 46.16 173 ASP A CA 1
ATOM 1279 C C . ASP A 1 173 ? -57.652 4.336 -3.935 1.00 46.16 173 ASP A C 1
ATOM 1281 O O . ASP A 1 173 ? -58.646 4.353 -4.661 1.00 46.16 173 ASP A O 1
ATOM 1285 N N . VAL A 1 174 ? -57.752 3.898 -2.670 1.00 45.84 174 VAL A N 1
ATOM 1286 C CA . VAL A 1 174 ? -58.981 3.278 -2.106 1.00 45.84 174 VAL A CA 1
ATOM 1287 C C . VAL A 1 174 ? -59.637 4.120 -0.997 1.00 45.84 174 VAL A C 1
ATOM 1289 O O . VAL A 1 174 ? -60.423 3.609 -0.202 1.00 45.84 174 VAL A O 1
ATOM 1292 N N . VAL A 1 175 ? -59.383 5.433 -0.935 1.00 41.28 175 VAL A N 1
ATOM 1293 C CA . VAL A 1 175 ? -60.200 6.342 -0.104 1.00 41.28 175 VAL A CA 1
ATOM 1294 C C . VAL A 1 175 ? -61.174 7.116 -0.999 1.00 41.28 175 VAL A C 1
ATOM 1296 O O . VAL A 1 175 ? -60.812 8.163 -1.541 1.00 41.28 175 VAL A O 1
ATOM 1299 N N . PRO A 1 176 ? -62.425 6.649 -1.174 1.00 42.31 176 PRO A N 1
ATOM 1300 C CA . PRO A 1 176 ? -63.417 7.399 -1.927 1.00 42.31 176 PRO A CA 1
ATOM 1301 C C . PRO A 1 176 ? -63.830 8.621 -1.098 1.00 42.31 176 PRO A C 1
ATOM 1303 O O . PRO A 1 176 ? -64.555 8.499 -0.113 1.00 42.31 176 PRO A O 1
ATOM 1306 N N . GLY A 1 177 ? -63.349 9.808 -1.477 1.00 49.09 177 GLY A N 1
ATOM 1307 C CA . GLY A 1 177 ? -63.838 11.073 -0.916 1.00 49.09 177 GLY A CA 1
ATOM 1308 C C . GLY A 1 177 ? -62.798 12.156 -0.635 1.00 49.09 177 GLY A C 1
ATOM 1309 O O . GLY A 1 177 ? -63.197 13.277 -0.328 1.00 49.09 177 GLY A O 1
ATOM 1310 N N . VAL A 1 178 ? -61.494 11.890 -0.767 1.00 46.12 178 VAL A N 1
ATOM 1311 C CA . VAL A 1 178 ? -60.467 12.938 -0.629 1.00 46.12 178 VAL A CA 1
ATOM 1312 C C . VAL A 1 178 ? -59.922 13.283 -2.010 1.00 46.12 178 VAL A C 1
ATOM 1314 O O . VAL A 1 178 ? -59.027 12.626 -2.529 1.00 46.12 178 VAL A O 1
ATOM 1317 N N . GLY A 1 179 ? -60.492 14.317 -2.629 1.00 47.03 179 GLY A N 1
ATOM 1318 C CA . GLY A 1 179 ? -59.977 14.891 -3.869 1.00 47.03 179 GLY A CA 1
ATOM 1319 C C . GLY A 1 179 ? -58.634 15.578 -3.633 1.00 47.03 179 GLY A C 1
ATOM 1320 O O . GLY A 1 179 ? -58.580 16.792 -3.448 1.00 47.03 179 GLY A O 1
ATOM 1321 N N . ILE A 1 180 ? -57.542 14.814 -3.632 1.00 53.19 180 ILE A N 1
ATOM 1322 C CA . ILE A 1 180 ? -56.201 15.377 -3.779 1.00 53.19 180 ILE A CA 1
ATOM 1323 C C . ILE A 1 180 ? -56.049 15.859 -5.220 1.00 53.19 180 ILE A C 1
ATOM 1325 O O . ILE A 1 180 ? -56.072 15.092 -6.177 1.00 53.19 180 ILE A O 1
ATOM 1329 N N . ASN A 1 181 ? -55.965 17.177 -5.367 1.00 45.88 181 ASN A N 1
ATOM 1330 C CA . ASN A 1 181 ? -55.823 17.850 -6.648 1.00 45.88 181 ASN A CA 1
ATOM 1331 C C . ASN A 1 181 ? -54.564 17.321 -7.367 1.00 45.88 181 ASN A C 1
ATOM 1333 O O . ASN A 1 181 ? -53.516 17.197 -6.732 1.00 45.88 181 ASN A O 1
ATOM 1337 N N . SER A 1 182 ? -54.641 17.033 -8.672 1.00 52.78 182 SER A N 1
ATOM 1338 C CA . SER A 1 182 ? -53.555 16.408 -9.463 1.00 52.78 182 SER A CA 1
ATOM 1339 C C . SER A 1 182 ? -52.205 17.140 -9.351 1.00 52.78 182 SER A C 1
ATOM 1341 O O . SER A 1 182 ? -51.145 16.546 -9.536 1.00 52.78 182 SER A O 1
ATOM 1343 N N . LEU A 1 183 ? -52.242 18.427 -8.998 1.00 48.72 183 LEU A N 1
ATOM 1344 C CA . LEU A 1 183 ? -51.078 19.270 -8.731 1.00 48.72 183 LEU A CA 1
ATOM 1345 C C . LEU A 1 183 ? -50.328 18.898 -7.438 1.00 48.72 183 LEU A C 1
ATOM 1347 O O . LEU A 1 183 ? -49.109 18.999 -7.409 1.00 48.72 183 LEU A O 1
ATOM 1351 N N . VAL A 1 184 ? -51.017 18.424 -6.394 1.00 50.66 184 VAL A N 1
ATOM 1352 C CA . VAL A 1 184 ? -50.396 18.043 -5.108 1.00 50.66 184 VAL A CA 1
ATOM 1353 C C . VAL A 1 184 ? -49.620 16.731 -5.247 1.00 50.66 184 VAL A C 1
ATOM 1355 O O . VAL A 1 184 ? -48.506 16.615 -4.741 1.00 50.66 184 VAL A O 1
ATOM 1358 N N . LEU A 1 185 ? -50.161 15.772 -6.006 1.00 47.69 185 LEU A N 1
ATOM 1359 C CA . LEU A 1 185 ? -49.455 14.540 -6.380 1.00 47.69 185 LEU A CA 1
ATOM 1360 C C . LEU A 1 185 ? -48.216 14.842 -7.232 1.00 47.69 185 LEU A C 1
ATOM 1362 O O . LEU A 1 185 ? -47.149 14.286 -6.978 1.00 47.69 185 LEU A O 1
ATOM 1366 N N . ALA A 1 186 ? -48.324 15.773 -8.185 1.00 47.81 186 ALA A N 1
ATOM 1367 C CA . ALA A 1 186 ? -47.187 16.203 -8.991 1.00 47.81 186 ALA A CA 1
ATOM 1368 C C . ALA A 1 186 ? -46.085 16.869 -8.146 1.00 47.81 186 ALA A C 1
ATOM 1370 O O . ALA A 1 186 ? -44.913 16.619 -8.403 1.00 47.81 186 ALA A O 1
ATOM 1371 N N . SER A 1 187 ? -46.423 17.648 -7.109 1.00 45.22 187 SER A N 1
ATOM 1372 C CA . SER A 1 187 ? -45.427 18.245 -6.202 1.00 45.22 187 SER A CA 1
ATOM 1373 C C . SER A 1 187 ? -44.712 17.212 -5.324 1.00 45.22 187 SER A C 1
ATOM 1375 O O . SER A 1 187 ? -43.506 17.317 -5.123 1.00 45.22 187 SER A O 1
ATOM 1377 N N . ILE A 1 188 ? -45.420 16.183 -4.846 1.00 47.06 188 ILE A N 1
ATOM 1378 C CA . ILE A 1 188 ? -44.815 15.100 -4.050 1.00 47.06 188 ILE A CA 1
ATOM 1379 C C . ILE A 1 188 ? -43.900 14.221 -4.925 1.00 47.06 188 ILE A C 1
ATOM 1381 O O . ILE A 1 188 ? -42.822 13.811 -4.488 1.00 47.06 188 ILE A O 1
ATOM 1385 N N . LEU A 1 189 ? -44.283 13.990 -6.186 1.00 44.38 189 LEU A N 1
ATOM 1386 C CA . LEU A 1 189 ? -43.478 13.241 -7.157 1.00 44.38 189 LEU A CA 1
ATOM 1387 C C . LEU A 1 189 ? -42.280 14.042 -7.700 1.00 44.38 189 LEU A C 1
ATOM 1389 O O . LEU A 1 189 ? -41.258 13.451 -8.036 1.00 44.38 189 LEU A O 1
ATOM 1393 N N . TRP A 1 190 ? -42.347 15.378 -7.742 1.00 43.94 190 TRP A N 1
ATOM 1394 C CA . TRP A 1 190 ? -41.204 16.205 -8.157 1.00 43.94 190 TRP A CA 1
ATOM 1395 C C . TRP A 1 190 ? -40.101 16.279 -7.095 1.00 43.94 190 TRP A C 1
ATOM 1397 O O . TRP A 1 190 ? -38.925 16.367 -7.437 1.00 43.94 190 TRP A O 1
ATOM 1407 N N . GLN A 1 191 ? -40.446 16.165 -5.807 1.00 40.47 191 GLN A N 1
ATOM 1408 C CA . GLN A 1 191 ? -39.446 16.124 -4.731 1.00 40.47 191 GLN A CA 1
ATOM 1409 C C . GLN A 1 191 ? -38.650 14.807 -4.682 1.00 40.47 191 GLN A C 1
ATOM 1411 O O . GLN A 1 191 ? -37.672 14.712 -3.945 1.00 40.47 191 GLN A O 1
ATOM 1416 N N . SER A 1 192 ? -39.064 13.792 -5.445 1.00 44.84 192 SER A N 1
ATOM 1417 C CA . SER A 1 192 ? -38.446 12.460 -5.476 1.00 44.84 192 SER A CA 1
ATOM 1418 C C . SER A 1 192 ? -37.872 12.078 -6.851 1.00 44.84 192 SER A C 1
ATOM 1420 O O . SER A 1 192 ? -37.395 10.959 -7.029 1.00 44.84 192 SER A O 1
ATOM 1422 N N . GLY A 1 193 ? -37.856 13.010 -7.813 1.00 42.97 193 GLY A N 1
ATOM 1423 C CA . GLY A 1 193 ? -37.500 12.754 -9.210 1.00 42.97 193 GLY A CA 1
ATOM 1424 C C . GLY A 1 193 ? -36.455 13.712 -9.783 1.00 42.97 193 GLY A C 1
ATOM 1425 O O . GLY A 1 193 ? -36.709 14.350 -10.797 1.00 42.97 193 GLY A O 1
ATOM 1426 N N . SER A 1 194 ? -35.279 13.808 -9.163 1.00 41.06 194 SER A N 1
ATOM 1427 C CA . SER A 1 194 ? -34.070 14.331 -9.816 1.00 41.06 194 SER A CA 1
ATOM 1428 C C . SER A 1 194 ? -32.834 13.632 -9.263 1.00 41.06 194 SER A C 1
ATOM 1430 O O . SER A 1 194 ? -31.995 14.264 -8.645 1.00 41.06 194 SER A O 1
ATOM 1432 N N . ASP A 1 195 ? -32.739 12.327 -9.492 1.00 42.91 195 ASP A N 1
ATOM 1433 C CA . ASP A 1 195 ? -31.457 11.672 -9.747 1.00 42.91 195 ASP A CA 1
ATOM 1434 C C . ASP A 1 195 ? -31.742 10.536 -10.727 1.00 42.91 195 ASP A C 1
ATOM 1436 O O . ASP A 1 195 ? -32.277 9.480 -10.383 1.00 42.91 195 ASP A O 1
ATOM 1440 N N . GLY A 1 196 ? -31.491 10.830 -12.002 1.00 37.00 196 GLY A N 1
ATOM 1441 C CA . GLY A 1 196 ? -31.732 9.936 -13.121 1.00 37.00 196 GLY A CA 1
ATOM 1442 C C . GLY A 1 196 ? -30.984 8.620 -12.951 1.00 37.00 196 GLY A C 1
ATOM 1443 O O . GLY A 1 196 ? -29.771 8.540 -13.136 1.00 37.00 196 GLY A O 1
ATOM 1444 N N . ALA A 1 197 ? -31.741 7.564 -12.672 1.00 38.84 197 ALA A N 1
ATOM 1445 C CA . ALA A 1 197 ? -31.326 6.205 -12.944 1.00 38.84 197 ALA A CA 1
ATOM 1446 C C . ALA A 1 197 ? -31.230 6.020 -14.465 1.00 38.84 197 ALA A C 1
ATOM 1448 O O . ALA A 1 197 ? -32.242 5.979 -15.162 1.00 38.84 197 ALA A O 1
ATOM 1449 N N . THR A 1 198 ? -30.008 5.858 -14.973 1.00 38.19 198 THR A N 1
ATOM 1450 C CA . THR A 1 198 ? -29.790 5.149 -16.236 1.00 38.19 198 THR A CA 1
ATOM 1451 C C . THR A 1 198 ? -29.381 3.724 -15.875 1.00 38.19 198 THR A C 1
ATOM 1453 O O . THR A 1 198 ? -28.267 3.482 -15.426 1.00 38.19 198 THR A O 1
ATOM 1456 N N . SER A 1 199 ? -30.352 2.817 -16.008 1.00 39.06 199 SER A N 1
ATOM 1457 C CA . SER A 1 199 ? -30.229 1.375 -16.264 1.00 39.06 199 SER A CA 1
ATOM 1458 C C . SER A 1 199 ? -29.229 0.543 -15.443 1.00 39.06 199 SER A C 1
ATOM 1460 O O . SER A 1 199 ? -28.037 0.484 -15.737 1.00 39.06 199 SER A O 1
ATOM 1462 N N . TYR A 1 200 ? -29.775 -0.277 -14.543 1.00 38.16 200 TYR A N 1
ATOM 1463 C CA . TYR A 1 200 ? -29.192 -1.576 -14.218 1.00 38.16 200 TYR A CA 1
ATOM 1464 C C . TYR A 1 200 ? -29.398 -2.527 -15.404 1.00 38.16 200 TYR A C 1
ATOM 1466 O O . TYR A 1 200 ? -30.533 -2.830 -15.766 1.00 38.16 200 TYR A O 1
ATOM 1474 N N . LEU A 1 201 ? -28.312 -3.066 -15.952 1.00 36.00 201 LEU A N 1
ATOM 1475 C CA . LEU A 1 201 ? -28.320 -4.421 -16.492 1.00 36.00 201 LEU A CA 1
ATOM 1476 C C . LEU A 1 201 ? -27.294 -5.229 -15.710 1.00 36.00 201 LEU A C 1
ATOM 1478 O O . LEU A 1 201 ? -26.104 -4.932 -15.695 1.00 36.00 201 LEU A O 1
ATOM 1482 N N . CYS A 1 202 ? -27.800 -6.244 -15.021 1.00 35.75 202 CYS A N 1
ATOM 1483 C CA . CYS A 1 202 ? -27.003 -7.261 -14.372 1.00 35.75 202 CYS A CA 1
ATOM 1484 C C . CYS A 1 202 ? -26.235 -8.038 -15.449 1.00 35.75 202 CYS A C 1
ATOM 1486 O O . CYS A 1 202 ? -26.818 -8.769 -16.250 1.00 35.75 202 CYS A O 1
ATOM 1488 N N . SER A 1 203 ? -24.918 -7.885 -15.470 1.00 32.56 203 SER A N 1
ATOM 1489 C CA . SER A 1 203 ? -24.007 -8.918 -15.944 1.00 32.56 203 SER A CA 1
ATOM 1490 C C . SER A 1 203 ? -22.844 -8.970 -14.970 1.00 32.56 203 SER A C 1
ATOM 1492 O O . SER A 1 203 ? -22.087 -8.019 -14.807 1.00 32.56 203 SER A O 1
ATOM 1494 N N . LEU A 1 204 ? -22.763 -10.096 -14.268 1.00 46.69 204 LEU A N 1
ATOM 1495 C CA . LEU A 1 204 ? -21.560 -10.550 -13.592 1.00 46.69 204 LEU A CA 1
ATOM 1496 C C . LEU A 1 204 ? -20.355 -10.452 -14.540 1.00 46.69 204 LEU A C 1
ATOM 1498 O O . LEU A 1 204 ? -20.475 -10.786 -15.717 1.00 46.69 204 LEU A O 1
ATOM 1502 N N . SER A 1 205 ? -19.194 -10.146 -13.953 1.00 43.41 205 SER A N 1
ATOM 1503 C CA . SER A 1 205 ? -17.838 -10.273 -14.513 1.00 43.41 205 SER A CA 1
ATOM 1504 C C . SER A 1 205 ? -17.236 -8.998 -15.124 1.00 43.41 205 SER A C 1
ATOM 1506 O O . SER A 1 205 ? -17.585 -8.587 -16.223 1.00 43.41 205 SER A O 1
ATOM 1508 N N . LYS A 1 206 ? -16.219 -8.475 -14.417 1.00 41.31 206 LYS A N 1
ATOM 1509 C CA . LYS A 1 206 ? -15.154 -7.566 -14.888 1.00 41.31 206 LYS A CA 1
ATOM 1510 C C . LYS A 1 206 ? -15.590 -6.160 -15.326 1.00 41.31 206 LYS A C 1
ATOM 1512 O O . LYS A 1 206 ? -15.698 -5.886 -16.514 1.00 41.31 206 LYS A O 1
ATOM 1517 N N . ASP A 1 207 ? -15.662 -5.227 -14.377 1.00 31.33 207 ASP A N 1
ATOM 1518 C CA . ASP A 1 207 ? -15.530 -3.793 -14.682 1.00 31.33 207 ASP A CA 1
ATOM 1519 C C . ASP A 1 207 ? -14.547 -3.151 -13.670 1.00 31.33 207 ASP A C 1
ATOM 1521 O O . ASP A 1 207 ? -14.832 -3.135 -12.471 1.00 31.33 207 ASP A O 1
ATOM 1525 N N . PRO A 1 208 ? -13.361 -2.668 -14.094 1.00 41.66 208 PRO A N 1
ATOM 1526 C CA . PRO A 1 208 ? -12.277 -2.216 -13.206 1.00 41.66 208 PRO A CA 1
ATOM 1527 C C . PRO A 1 208 ? -12.489 -0.811 -12.607 1.00 41.66 208 PRO A C 1
ATOM 1529 O O . PRO A 1 208 ? -11.550 -0.189 -12.123 1.00 41.66 208 PRO A O 1
ATOM 1532 N N . ARG A 1 209 ? -13.719 -0.287 -12.634 1.00 38.50 209 ARG A N 1
ATOM 1533 C CA . ARG A 1 209 ? -14.045 1.109 -12.284 1.00 38.50 209 ARG A CA 1
ATOM 1534 C C . ARG A 1 209 ? -14.682 1.301 -10.904 1.00 38.50 209 ARG A C 1
ATOM 1536 O O . ARG A 1 209 ? -15.065 2.410 -10.561 1.00 38.50 209 ARG A O 1
ATOM 1543 N N . TYR A 1 210 ? -14.751 0.238 -10.102 1.00 40.56 210 TYR A N 1
ATOM 1544 C CA . TYR A 1 210 ? -15.098 0.296 -8.672 1.00 40.56 210 TYR A CA 1
ATOM 1545 C C . TYR A 1 210 ? -13.914 -0.038 -7.760 1.00 40.56 210 TYR A C 1
ATOM 1547 O O . TYR A 1 210 ? -14.086 -0.342 -6.582 1.00 40.56 210 TYR A O 1
ATOM 1555 N N . PHE A 1 211 ? -12.702 0.036 -8.305 1.00 43.00 211 PHE A N 1
ATOM 1556 C CA . PHE A 1 211 ? -11.475 -0.020 -7.53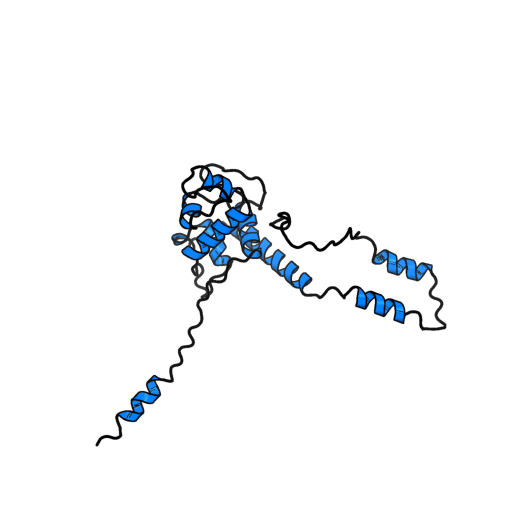5 1.00 43.00 211 PHE A CA 1
ATOM 1557 C C . PHE A 1 211 ? -10.962 1.421 -7.403 1.00 43.00 211 PHE A C 1
ATOM 1559 O O . PHE A 1 211 ? -10.230 1.895 -8.267 1.00 43.00 211 PHE A O 1
ATOM 1566 N N . PHE A 1 212 ? -11.351 2.047 -6.283 1.00 38.06 212 PHE A N 1
ATOM 1567 C CA . PHE A 1 212 ? -10.880 3.337 -5.757 1.00 38.06 212 PHE A CA 1
ATOM 1568 C C . PHE A 1 212 ? -11.382 4.593 -6.496 1.00 38.06 212 PHE A C 1
ATOM 1570 O O . PHE A 1 212 ? -11.493 4.563 -7.722 1.00 38.06 212 PHE A O 1
ATOM 1577 N N . PRO A 1 213 ? -11.775 5.657 -5.759 1.00 40.31 213 PRO A N 1
ATOM 1578 C CA . PRO A 1 213 ? -12.160 6.934 -6.358 1.00 40.31 213 PRO A CA 1
ATOM 1579 C C . PRO A 1 213 ? -10.989 7.644 -7.053 1.00 40.31 213 PRO A C 1
ATOM 1581 O O . PRO A 1 213 ? -9.820 7.335 -6.740 1.00 40.31 213 PRO A O 1
#

InterPro domains:
  IPR008597 Invertebrate-type lysozyme [PF05497] (29-144)
  IPR008597 Invertebrate-type lysozyme [PS51909] (24-147)
  IPR008597 Invertebrate-type lysozyme [PTHR11195] (26-163)
  IPR008597 Invertebrate-type lysozyme [cd16890] (31-144)
  IPR018247 EF-Hand 1, calcium-binding site [PS00018] (106-118)

Organism: NCBI:txid278856